Protein AF-A0A972PD49-F1 (afdb_monomer)

Mean predicted aligned error: 12.75 Å

Solvent-accessible surface area (backbone atoms only — not comparable to full-atom values): 15749 Å² total; per-residue (Å²): 138,82,71,62,49,85,94,53,59,76,80,72,90,46,67,83,80,83,31,77,84,82,68,71,67,82,77,53,66,59,68,65,51,60,76,44,40,70,59,52,52,52,50,51,51,49,50,53,52,50,51,54,49,47,54,53,52,53,52,50,51,48,54,55,49,51,55,54,46,56,66,48,60,80,70,57,56,64,66,61,50,49,51,53,50,50,52,51,48,57,65,74,64,69,68,76,54,49,79,44,82,48,66,47,37,41,76,38,60,90,38,72,45,69,41,58,69,71,76,43,61,80,34,65,30,34,39,33,37,34,55,62,90,88,57,47,64,34,59,53,39,53,51,53,46,52,55,37,44,80,71,57,36,40,35,41,38,22,26,26,52,89,46,71,91,40,49,34,30,29,34,30,69,95,71,22,34,34,41,33,51,25,32,86,90,46,63,56,78,82,82,51,95,42,47,41,82,43,64,38,58,80,75,46,62,66,64,62,51,58,76,39,42,70,58,50,55,52,51,50,54,51,48,56,51,55,53,50,50,53,34,50,50,46,30,50,50,50,52,54,48,54,61,52,45,51,59,52,58,75,70,51,61,61,68,62,50,50,53,50,49,51,55,48,50,53,48,51,53,49,52,54,52,59,72,68,53,132

Structure (mmCIF, N/CA/C/O backbone):
data_AF-A0A972PD49-F1
#
_entry.id   AF-A0A972PD49-F1
#
loop_
_atom_site.group_PDB
_atom_site.id
_atom_site.type_symbol
_atom_site.label_atom_id
_atom_site.label_alt_id
_atom_site.label_comp_id
_atom_site.label_asym_id
_atom_site.label_entity_id
_atom_site.label_seq_id
_atom_site.pdbx_PDB_ins_code
_atom_site.Cartn_x
_atom_site.Cartn_y
_atom_site.Cartn_z
_atom_site.occupancy
_atom_site.B_iso_or_equiv
_atom_site.auth_seq_id
_atom_site.auth_comp_id
_atom_site.auth_asym_id
_atom_site.auth_atom_id
_atom_site.pdbx_PDB_model_num
ATOM 1 N N . MET A 1 1 ? -28.596 -14.538 -2.121 1.00 39.53 1 MET A N 1
ATOM 2 C CA . MET A 1 1 ? -29.413 -15.767 -2.207 1.00 39.53 1 MET A CA 1
ATOM 3 C C . MET A 1 1 ? -30.191 -15.737 -3.512 1.00 39.53 1 MET A C 1
ATOM 5 O O . MET A 1 1 ? -31.044 -14.875 -3.662 1.00 39.53 1 MET A O 1
ATOM 9 N N . ARG A 1 2 ? -29.857 -16.599 -4.479 1.00 40.47 2 ARG A N 1
ATOM 10 C CA . ARG A 1 2 ? -30.737 -16.878 -5.624 1.00 40.47 2 ARG A CA 1
ATOM 11 C C . ARG A 1 2 ? -31.609 -18.063 -5.220 1.00 40.47 2 ARG A C 1
ATOM 13 O O . ARG A 1 2 ? -31.078 -19.082 -4.798 1.00 40.47 2 ARG A O 1
ATOM 20 N N . ASN A 1 3 ? -32.921 -17.889 -5.260 1.00 44.84 3 ASN A N 1
ATOM 21 C CA . ASN A 1 3 ? -33.896 -18.937 -4.990 1.00 44.84 3 ASN A CA 1
ATOM 22 C C . ASN A 1 3 ? -33.889 -19.905 -6.181 1.00 44.84 3 ASN A C 1
ATOM 24 O O . ASN A 1 3 ? -34.173 -19.487 -7.296 1.00 44.84 3 ASN A O 1
ATOM 28 N N . GLY A 1 4 ? -33.505 -21.166 -5.970 1.00 49.38 4 GLY A N 1
ATOM 29 C CA . GLY A 1 4 ? -33.341 -22.197 -7.008 1.00 49.38 4 GLY A CA 1
ATOM 30 C C . GLY A 1 4 ? -34.642 -22.655 -7.679 1.00 49.38 4 GLY A C 1
ATOM 31 O O . GLY A 1 4 ? -34.864 -23.847 -7.828 1.00 49.38 4 GLY A O 1
ATOM 32 N N . MET A 1 5 ? -35.517 -21.723 -8.047 1.00 52.94 5 MET A N 1
ATOM 33 C CA . MET A 1 5 ? -36.794 -21.947 -8.719 1.00 52.94 5 MET A CA 1
ATOM 34 C C . MET A 1 5 ? -36.613 -21.705 -10.220 1.00 52.94 5 MET A C 1
ATOM 36 O O . MET A 1 5 ? -35.928 -20.763 -10.623 1.00 52.94 5 MET A O 1
ATOM 40 N N . THR A 1 6 ? -37.225 -22.540 -11.059 1.00 45.72 6 THR A N 1
ATOM 41 C CA . THR A 1 6 ? -37.175 -22.440 -12.529 1.00 45.72 6 THR A CA 1
ATOM 42 C C . THR A 1 6 ? -37.519 -21.022 -13.012 1.00 45.72 6 THR A C 1
ATOM 44 O O . THR A 1 6 ? -38.503 -20.452 -12.542 1.00 45.72 6 THR A O 1
ATOM 47 N N . PRO A 1 7 ? -36.742 -20.429 -13.945 1.00 45.91 7 PRO A N 1
ATOM 48 C CA . PRO A 1 7 ? -35.662 -21.027 -14.743 1.00 45.91 7 PRO A CA 1
ATOM 49 C C . PRO A 1 7 ? -34.270 -21.008 -14.079 1.00 45.91 7 PRO A C 1
ATOM 51 O O . PRO A 1 7 ? -33.277 -21.294 -14.741 1.00 45.91 7 PRO A O 1
ATOM 54 N N . HIS A 1 8 ? -34.164 -20.667 -12.794 1.00 56.41 8 HIS A N 1
ATOM 55 C CA . HIS A 1 8 ? -32.899 -20.446 -12.081 1.00 56.41 8 HIS A CA 1
ATOM 56 C C . HIS A 1 8 ? -32.487 -21.599 -11.148 1.00 56.41 8 HIS A C 1
ATOM 58 O O . HIS A 1 8 ? -31.824 -21.361 -10.137 1.00 56.41 8 HIS A O 1
ATOM 64 N N . VAL A 1 9 ? -32.856 -22.842 -11.479 1.00 62.00 9 VAL A N 1
ATOM 65 C CA . VAL A 1 9 ? -32.447 -24.035 -10.715 1.00 62.00 9 VAL A CA 1
ATOM 66 C C . VAL A 1 9 ? -30.932 -24.235 -10.835 1.00 62.00 9 VAL A C 1
ATOM 68 O O . VAL A 1 9 ? -30.377 -24.177 -11.933 1.00 62.00 9 VAL A O 1
ATOM 71 N N . ILE A 1 10 ? -30.262 -24.456 -9.702 1.00 60.94 10 ILE A N 1
ATOM 72 C CA . ILE A 1 10 ? -28.849 -24.841 -9.632 1.00 60.94 10 ILE A CA 1
ATOM 73 C C . ILE A 1 10 ? -28.785 -26.151 -8.851 1.00 60.94 10 ILE A C 1
ATOM 75 O O . ILE A 1 10 ? -29.001 -26.144 -7.641 1.00 60.94 10 ILE A O 1
ATOM 79 N N . ASP A 1 11 ? -28.467 -27.243 -9.542 1.00 68.94 11 ASP A N 1
ATOM 80 C CA . ASP A 1 11 ? -28.297 -28.559 -8.925 1.00 68.94 11 ASP A CA 1
ATOM 81 C C . ASP A 1 11 ? -26.820 -28.814 -8.572 1.00 68.94 11 ASP A C 1
ATOM 83 O O . ASP A 1 11 ? -25.932 -28.477 -9.368 1.00 68.94 11 ASP A O 1
ATOM 87 N N . PRO A 1 12 ? -26.522 -29.404 -7.398 1.00 72.44 12 PRO A N 1
ATOM 88 C CA . PRO A 1 12 ? -25.154 -29.722 -7.016 1.00 72.44 12 PRO A CA 1
ATOM 89 C C . PRO A 1 12 ? -24.564 -30.813 -7.899 1.00 72.44 12 PRO A C 1
ATOM 91 O O . PRO A 1 12 ? -25.246 -31.748 -8.322 1.00 72.44 12 PRO A O 1
ATOM 94 N N . LYS A 1 13 ? -23.263 -30.703 -8.165 1.00 73.75 13 LYS A N 1
ATOM 95 C CA . LYS A 1 13 ? -22.575 -31.582 -9.110 1.00 73.75 13 LYS A CA 1
ATOM 96 C C . LYS A 1 13 ? -22.064 -32.858 -8.438 1.00 73.75 13 LYS A C 1
ATOM 98 O O . LYS A 1 13 ? -22.033 -33.897 -9.093 1.00 73.75 13 LYS A O 1
ATOM 103 N N . TYR A 1 14 ? -21.713 -32.802 -7.150 1.00 76.19 14 TYR A N 1
ATOM 104 C CA . TYR A 1 14 ? -21.263 -33.946 -6.342 1.00 76.19 14 TYR A CA 1
ATOM 105 C C . TYR A 1 14 ? -21.933 -33.977 -4.947 1.00 76.19 14 TYR A C 1
ATOM 107 O O . TYR A 1 14 ? -21.261 -33.759 -3.928 1.00 76.19 14 TYR A O 1
ATOM 115 N N . PRO A 1 15 ? -23.252 -34.250 -4.874 1.00 75.38 15 PRO A N 1
ATOM 116 C CA . PRO A 1 15 ? -24.019 -34.171 -3.630 1.00 75.38 15 PRO A CA 1
ATOM 117 C C . PRO A 1 15 ? -23.557 -35.204 -2.587 1.00 75.38 15 PRO A C 1
ATOM 119 O O . PRO A 1 15 ? -23.357 -36.374 -2.911 1.00 75.38 15 PRO A O 1
ATOM 122 N N . GLY A 1 16 ? -23.394 -34.782 -1.333 1.00 66.25 16 GLY A N 1
ATOM 123 C CA . GLY A 1 16 ? -23.010 -35.603 -0.177 1.00 66.25 16 GLY A CA 1
ATOM 124 C C . GLY A 1 16 ? -21.519 -35.944 -0.076 1.00 66.25 16 GLY A C 1
ATOM 125 O O . GLY A 1 16 ? -21.079 -36.410 0.971 1.00 66.25 16 GLY A O 1
ATOM 126 N N . ALA A 1 17 ? -20.738 -35.709 -1.135 1.00 72.44 17 ALA A N 1
ATOM 127 C CA . ALA A 1 17 ? -19.286 -35.884 -1.116 1.00 72.44 17 ALA A CA 1
ATOM 128 C C . ALA A 1 17 ? -18.562 -34.565 -0.822 1.00 72.44 17 ALA A C 1
ATOM 130 O O . ALA A 1 17 ? -17.679 -34.522 0.032 1.00 72.44 17 ALA A O 1
ATOM 131 N N . VAL A 1 18 ? -18.943 -33.499 -1.532 1.00 68.12 18 VAL A N 1
ATOM 132 C CA . VAL A 1 18 ? -18.416 -32.138 -1.316 1.00 68.12 18 VAL A CA 1
ATOM 133 C C . VAL A 1 18 ? -19.475 -31.049 -1.468 1.00 68.12 18 VAL A C 1
ATOM 135 O O . VAL A 1 18 ? -19.287 -29.962 -0.931 1.00 68.12 18 VAL A O 1
ATOM 138 N N . ASP A 1 19 ? -20.586 -31.335 -2.152 1.00 72.19 19 ASP A N 1
ATOM 139 C CA . ASP A 1 19 ? -21.720 -30.420 -2.241 1.00 72.19 19 ASP A CA 1
ATOM 140 C C . ASP A 1 19 ? -22.838 -30.883 -1.302 1.00 72.19 19 ASP A C 1
ATOM 142 O O . ASP A 1 19 ? -23.107 -32.077 -1.195 1.00 72.19 19 ASP A O 1
ATOM 146 N N . GLU A 1 20 ? -23.549 -29.959 -0.666 1.00 65.25 20 GLU A N 1
ATOM 147 C CA . GLU A 1 20 ? -24.685 -30.281 0.200 1.00 65.25 20 GLU A CA 1
ATOM 148 C C . GLU A 1 20 ? -25.907 -29.451 -0.201 1.00 65.25 20 GLU A C 1
ATOM 150 O O . GLU A 1 20 ? -25.818 -28.235 -0.390 1.00 65.25 20 GLU A O 1
ATOM 155 N N . ILE A 1 21 ? -27.057 -30.116 -0.362 1.00 74.44 21 ILE A N 1
ATOM 156 C CA . ILE A 1 21 ? -28.331 -29.439 -0.621 1.00 74.44 21 ILE A CA 1
ATOM 157 C C . ILE A 1 21 ? -28.897 -28.996 0.719 1.00 74.44 21 ILE A C 1
ATOM 159 O O . ILE A 1 21 ? -29.333 -29.820 1.519 1.00 74.44 21 ILE A O 1
ATOM 163 N N . ILE A 1 22 ? -28.952 -27.686 0.935 1.00 67.50 22 ILE A N 1
ATOM 164 C CA . ILE A 1 22 ? -29.671 -27.125 2.076 1.00 67.50 22 ILE A CA 1
ATOM 165 C C . ILE A 1 22 ? -31.156 -27.068 1.713 1.00 67.50 22 ILE A C 1
ATOM 167 O O . ILE A 1 22 ? -31.591 -26.210 0.940 1.00 67.50 22 ILE A O 1
ATOM 171 N N . ASN A 1 23 ? -31.933 -27.998 2.268 1.00 68.31 23 ASN A N 1
ATOM 172 C CA . ASN A 1 23 ? -33.364 -28.086 2.016 1.00 68.31 23 ASN A CA 1
ATOM 173 C C . ASN A 1 23 ? -34.147 -27.113 2.907 1.00 68.31 23 ASN A C 1
ATOM 175 O O . ASN A 1 23 ? -34.604 -27.445 3.995 1.00 68.31 23 ASN A O 1
ATOM 179 N N . LEU A 1 24 ? -34.340 -25.891 2.417 1.00 69.50 24 LEU A N 1
ATOM 180 C CA . LEU A 1 24 ? -35.151 -24.889 3.115 1.00 69.50 24 LEU A CA 1
ATOM 181 C C . LEU A 1 24 ? -36.660 -25.198 3.086 1.00 69.50 24 LEU A C 1
ATOM 183 O O . LEU A 1 24 ? -37.426 -24.521 3.774 1.00 69.50 24 LEU A O 1
ATOM 187 N N . GLY A 1 25 ? -37.089 -26.200 2.311 1.00 67.25 25 GLY A N 1
ATOM 188 C CA . GLY A 1 25 ? -38.478 -26.650 2.255 1.00 67.25 25 GLY A CA 1
ATOM 189 C C . GLY A 1 25 ? -38.970 -27.279 3.561 1.00 67.25 25 GLY A C 1
ATOM 190 O O . GLY A 1 25 ? -40.157 -27.176 3.858 1.00 67.25 25 GLY A O 1
ATOM 191 N N . ASP A 1 26 ? -38.070 -27.826 4.389 1.00 74.06 26 ASP A N 1
ATOM 192 C CA . ASP A 1 26 ? -38.408 -28.480 5.670 1.00 74.06 26 ASP A CA 1
ATOM 193 C C . ASP A 1 26 ? -39.004 -27.514 6.710 1.00 74.06 26 ASP A C 1
ATOM 195 O O . ASP A 1 26 ? -39.586 -27.926 7.714 1.00 74.06 26 ASP A O 1
ATOM 199 N N . HIS A 1 27 ? -38.871 -26.209 6.477 1.00 78.00 27 HIS A N 1
ATOM 200 C CA . HIS A 1 27 ? -39.417 -25.158 7.332 1.00 78.00 27 HIS A CA 1
ATOM 201 C C . HIS A 1 27 ? -40.697 -24.526 6.770 1.00 78.00 27 HIS A C 1
ATOM 203 O O . HIS A 1 27 ? -41.184 -23.530 7.311 1.00 78.00 27 HIS A O 1
ATOM 209 N N . TRP A 1 28 ? -41.259 -25.069 5.688 1.00 79.44 28 TRP A N 1
ATOM 210 C CA . TRP A 1 28 ? -42.552 -24.630 5.178 1.00 79.44 28 TRP A CA 1
ATOM 211 C C . TRP A 1 28 ? -43.704 -25.256 5.959 1.00 79.44 28 TRP A C 1
ATOM 213 O O . TRP A 1 28 ? -43.653 -26.400 6.402 1.00 79.44 28 TRP A O 1
ATOM 223 N N . ASN A 1 29 ? -44.804 -24.515 6.078 1.00 82.38 29 ASN A N 1
ATOM 224 C CA . ASN A 1 29 ? -46.059 -25.100 6.526 1.00 82.38 29 ASN A CA 1
ATOM 225 C C . ASN A 1 29 ? -46.702 -25.862 5.356 1.00 82.38 29 ASN A C 1
ATOM 227 O O . ASN A 1 29 ? -47.461 -25.297 4.567 1.00 82.38 29 ASN A O 1
ATOM 231 N N . GLU A 1 30 ? -46.371 -27.147 5.233 1.00 81.81 30 GLU A N 1
ATOM 232 C CA . GLU A 1 30 ? -46.840 -27.995 4.133 1.00 81.81 30 GLU A CA 1
ATOM 233 C C . GLU A 1 30 ? -48.362 -28.117 4.053 1.00 81.81 30 GLU A C 1
ATOM 235 O O . GLU A 1 30 ? -48.906 -28.188 2.952 1.00 81.81 30 GLU A O 1
ATOM 240 N N . GLN A 1 31 ? -49.059 -28.158 5.192 1.00 86.44 31 GLN A N 1
ATOM 241 C CA . GLN A 1 31 ? -50.512 -28.315 5.204 1.00 86.44 31 GLN A CA 1
ATOM 242 C C . GLN A 1 31 ? -51.188 -27.111 4.538 1.00 86.44 31 GLN A C 1
ATOM 244 O O . GLN A 1 31 ? -52.006 -27.296 3.638 1.00 86.44 31 GLN A O 1
ATOM 249 N N . LEU A 1 32 ? -50.757 -25.897 4.892 1.00 85.81 32 LEU A N 1
ATOM 250 C CA . LEU A 1 32 ? -51.241 -24.659 4.280 1.00 85.81 32 LEU A CA 1
ATOM 251 C C . LEU A 1 32 ? -50.940 -24.609 2.769 1.00 85.81 32 LEU A C 1
ATOM 253 O O . LEU A 1 32 ? -51.802 -24.252 1.972 1.00 85.81 32 LEU A O 1
ATOM 257 N N . LEU A 1 33 ? -49.739 -25.013 2.342 1.00 86.56 33 LEU A N 1
ATOM 258 C CA . LEU A 1 33 ? -49.387 -25.040 0.915 1.00 86.56 33 LEU A CA 1
ATOM 259 C C . LEU A 1 33 ? -50.193 -26.089 0.127 1.00 86.56 33 LEU A C 1
ATOM 261 O O . LEU A 1 33 ? -50.580 -25.837 -1.013 1.00 86.56 33 LEU A O 1
ATOM 265 N N . ARG A 1 34 ? -50.486 -27.257 0.719 1.00 87.88 34 ARG A N 1
ATOM 266 C CA . ARG A 1 34 ? -51.312 -28.306 0.090 1.00 87.88 34 ARG A CA 1
ATOM 267 C C . ARG A 1 34 ? -52.778 -27.896 -0.050 1.00 87.88 34 ARG A C 1
ATOM 269 O O . ARG A 1 34 ? -53.411 -28.292 -1.034 1.00 87.88 34 ARG A O 1
ATOM 276 N N . GLU A 1 35 ? -53.303 -27.116 0.895 1.00 92.06 35 GLU A N 1
ATOM 277 C CA . GLU A 1 35 ? -54.648 -26.525 0.832 1.00 92.06 35 GLU A CA 1
ATOM 278 C C . GLU A 1 35 ? -54.783 -25.559 -0.360 1.00 92.06 35 GLU A C 1
ATOM 280 O O . GLU A 1 35 ? -55.812 -25.566 -1.031 1.00 92.06 35 GLU A O 1
ATOM 285 N N . HIS A 1 36 ? -53.709 -24.841 -0.716 1.00 89.38 36 HIS A N 1
ATOM 286 C CA . HIS A 1 36 ? -53.647 -23.932 -1.871 1.00 89.38 36 HIS A CA 1
ATOM 287 C C . HIS A 1 36 ? -52.960 -24.526 -3.122 1.00 89.38 36 HIS A C 1
ATOM 289 O O . HIS A 1 36 ? -52.605 -23.792 -4.045 1.00 89.38 36 HIS A O 1
ATOM 295 N N . ARG A 1 37 ? -52.760 -25.853 -3.202 1.00 86.44 37 ARG A N 1
ATOM 296 C CA . ARG A 1 37 ? -51.909 -26.485 -4.241 1.00 86.44 37 ARG A CA 1
ATOM 297 C C . ARG A 1 37 ? -52.300 -26.132 -5.682 1.00 86.44 37 ARG A C 1
ATOM 299 O O . ARG A 1 37 ? -51.429 -25.911 -6.515 1.00 86.44 37 ARG A O 1
ATOM 306 N N . GLU A 1 38 ? -53.600 -26.114 -5.982 1.00 91.75 38 GLU A N 1
ATOM 307 C CA . GLU A 1 38 ? -54.104 -25.913 -7.347 1.00 91.75 38 GLU A CA 1
ATOM 308 C C . GLU A 1 38 ? -53.870 -24.469 -7.786 1.00 91.75 38 GLU A C 1
ATOM 310 O O . GLU A 1 38 ? -53.450 -24.226 -8.914 1.00 91.75 38 GLU A O 1
ATOM 315 N N . GLU A 1 39 ? -54.040 -23.526 -6.857 1.00 91.12 39 GLU A N 1
ATOM 316 C CA . GLU A 1 39 ? -53.741 -22.112 -7.050 1.00 91.12 39 GLU A CA 1
ATOM 317 C C . GLU A 1 39 ? -52.236 -21.881 -7.239 1.00 91.12 39 GLU A C 1
ATOM 319 O O . GLU A 1 39 ? -51.840 -21.191 -8.173 1.00 91.12 39 GLU A O 1
ATOM 324 N N . ILE A 1 40 ? -51.381 -22.513 -6.426 1.00 86.19 40 ILE A N 1
ATOM 325 C CA . ILE A 1 40 ? -49.919 -22.393 -6.546 1.00 86.19 40 ILE A CA 1
ATOM 326 C C . ILE A 1 40 ? -49.427 -22.906 -7.905 1.00 86.19 40 ILE A C 1
ATOM 328 O O . ILE A 1 40 ? -48.639 -22.223 -8.563 1.00 86.19 40 ILE A O 1
ATOM 332 N N . ILE A 1 41 ? -49.883 -24.084 -8.343 1.00 85.25 41 ILE A N 1
ATOM 333 C CA . ILE A 1 41 ? -49.503 -24.651 -9.648 1.00 85.25 41 ILE A CA 1
ATOM 334 C C . ILE A 1 41 ? -50.004 -23.747 -10.776 1.00 85.25 41 ILE A C 1
ATOM 336 O O . ILE A 1 41 ? -49.224 -23.364 -11.643 1.00 85.25 41 ILE A O 1
ATOM 340 N N . PHE A 1 42 ? -51.268 -23.324 -10.721 1.00 90.00 42 PHE A N 1
ATOM 341 C CA . PHE A 1 42 ? -51.852 -22.427 -11.715 1.00 90.00 42 PHE A CA 1
ATOM 342 C C . PHE A 1 42 ? -51.102 -21.092 -11.822 1.00 90.00 42 PHE A C 1
ATOM 344 O O . PHE A 1 42 ? -50.829 -20.619 -12.925 1.00 90.00 42 PHE A O 1
ATOM 351 N N . LEU A 1 43 ? -50.733 -20.485 -10.690 1.00 85.81 43 LEU A N 1
ATOM 352 C CA . LEU A 1 43 ? -49.920 -19.270 -10.661 1.00 85.81 43 LEU A CA 1
ATOM 353 C C . LEU A 1 43 ? -48.514 -19.530 -11.212 1.00 85.81 43 LEU A C 1
ATOM 355 O O . LEU A 1 43 ? -48.012 -18.713 -11.976 1.00 85.81 43 LEU A O 1
ATOM 359 N N . THR A 1 44 ? -47.896 -20.665 -10.883 1.00 81.75 44 THR A N 1
ATOM 360 C CA . THR A 1 44 ? -46.561 -21.042 -11.383 1.00 81.75 44 THR A CA 1
ATOM 361 C C . THR A 1 44 ? -46.556 -21.207 -12.903 1.00 81.75 44 THR A C 1
ATOM 363 O O . THR A 1 44 ? -45.677 -20.669 -13.580 1.00 81.75 44 THR A O 1
ATOM 366 N N . ASP A 1 45 ? -47.567 -21.871 -13.458 1.00 87.19 45 ASP A N 1
ATOM 367 C CA . ASP A 1 45 ? -47.704 -22.068 -14.901 1.00 87.19 45 ASP A CA 1
ATOM 368 C C . ASP A 1 45 ? -48.014 -20.754 -15.621 1.00 87.19 45 ASP A C 1
ATOM 370 O O . ASP A 1 45 ? -47.412 -20.458 -16.656 1.00 87.19 45 ASP A O 1
ATOM 374 N N . GLN A 1 46 ? -48.882 -19.911 -15.053 1.00 91.94 46 GLN A N 1
ATOM 375 C CA . GLN A 1 46 ? -49.111 -18.566 -15.583 1.00 91.94 46 GLN A CA 1
ATOM 376 C C . GLN A 1 46 ? -47.837 -17.724 -15.558 1.00 91.94 46 GLN A C 1
ATOM 378 O O . GLN A 1 46 ? -47.544 -17.042 -16.539 1.00 91.94 46 GLN A O 1
ATOM 383 N N . ILE A 1 47 ? -47.047 -17.790 -14.483 1.00 84.12 47 ILE A N 1
ATOM 384 C CA . ILE A 1 47 ? -45.747 -17.117 -14.396 1.00 84.12 47 ILE A CA 1
ATOM 385 C C . ILE A 1 47 ? -44.833 -17.602 -15.528 1.00 84.12 47 ILE A C 1
ATOM 387 O O . ILE A 1 47 ? -44.280 -16.778 -16.260 1.00 84.12 47 ILE A O 1
ATOM 391 N N . ALA A 1 48 ? -44.710 -18.916 -15.729 1.00 81.06 48 ALA A N 1
ATOM 392 C CA . ALA A 1 48 ? -43.894 -19.485 -16.800 1.00 81.06 48 ALA A CA 1
ATOM 393 C C . ALA A 1 48 ? -44.378 -19.042 -18.193 1.00 81.06 48 ALA A C 1
ATOM 395 O O . ALA A 1 48 ? -43.576 -18.618 -19.031 1.00 81.06 48 ALA A O 1
ATOM 396 N N . GLN A 1 49 ? -45.691 -19.060 -18.427 1.00 89.50 49 GLN A N 1
ATOM 397 C CA . GLN A 1 49 ? -46.302 -18.626 -19.681 1.00 89.50 49 GLN A CA 1
ATOM 398 C C . GLN A 1 49 ? -46.088 -17.125 -19.928 1.00 89.50 49 GLN A C 1
ATOM 400 O O . GLN A 1 49 ? -45.794 -16.720 -21.056 1.00 89.50 49 GLN A O 1
ATOM 405 N N . HIS A 1 50 ? -46.198 -16.292 -18.893 1.00 89.94 50 HIS A N 1
ATOM 406 C CA . HIS A 1 50 ? -45.919 -14.862 -18.978 1.00 89.94 50 HIS A CA 1
ATOM 407 C C . HIS A 1 50 ? -44.442 -14.588 -19.254 1.00 89.94 50 HIS A C 1
ATOM 409 O O . HIS A 1 50 ? -44.153 -13.732 -20.086 1.00 89.94 50 HIS A O 1
ATOM 415 N N . PHE A 1 51 ? -43.507 -15.334 -18.659 1.00 87.62 51 PHE A N 1
ATOM 416 C CA . PHE A 1 51 ? -42.087 -15.226 -19.005 1.00 87.62 51 PHE A CA 1
ATOM 417 C C . PHE A 1 51 ? -41.815 -15.639 -20.451 1.00 87.62 51 PHE A C 1
ATOM 419 O O . PHE A 1 51 ? -41.112 -14.927 -21.168 1.00 87.62 51 PHE A O 1
ATOM 426 N N . GLN A 1 52 ? -42.410 -16.737 -20.921 1.00 90.50 52 GLN A N 1
ATOM 427 C CA . GLN A 1 52 ? -42.277 -17.157 -22.315 1.00 90.50 52 GLN A CA 1
ATOM 428 C C . GLN A 1 52 ? -42.794 -16.077 -23.273 1.00 90.50 52 GLN A C 1
ATOM 430 O O . GLN A 1 52 ? -42.108 -15.718 -24.233 1.00 90.50 52 GLN A O 1
ATOM 435 N N . GLN A 1 53 ? -43.973 -15.517 -22.994 1.00 94.50 53 GLN A N 1
ATOM 436 C CA . GLN A 1 53 ? -44.521 -14.406 -23.768 1.00 94.50 53 GLN A CA 1
ATOM 437 C C . GLN A 1 53 ? -43.631 -13.167 -23.682 1.00 94.50 53 GLN A C 1
ATOM 439 O O . GLN A 1 53 ? -43.361 -12.555 -24.711 1.00 94.50 53 GLN A O 1
ATOM 444 N N . ALA A 1 54 ? -43.120 -12.822 -22.500 1.00 92.75 54 ALA A N 1
ATOM 445 C CA . ALA A 1 54 ? -42.210 -11.700 -22.317 1.00 92.75 54 ALA A CA 1
ATOM 446 C C . ALA A 1 54 ? -40.960 -11.862 -23.188 1.00 92.75 54 ALA A C 1
ATOM 448 O O . ALA A 1 54 ? -40.587 -10.925 -23.882 1.00 92.75 54 ALA A O 1
ATOM 449 N N . TYR A 1 55 ? -40.356 -13.050 -23.253 1.00 91.50 55 TYR A N 1
ATOM 450 C CA . TYR A 1 55 ? -39.205 -13.284 -24.128 1.00 91.50 55 TYR A CA 1
ATOM 451 C C . TYR A 1 55 ? -39.539 -13.149 -25.613 1.00 91.50 55 TYR A C 1
ATOM 453 O O . TYR A 1 55 ? -38.737 -12.594 -26.366 1.00 91.50 55 TYR A O 1
ATOM 461 N N . VAL A 1 56 ? -40.713 -13.622 -26.041 1.00 95.25 56 VAL A N 1
ATOM 462 C CA . VAL A 1 56 ? -41.186 -13.419 -27.418 1.00 95.25 56 VAL A CA 1
ATOM 463 C C . VAL A 1 56 ? -41.355 -11.925 -27.701 1.00 95.25 56 VAL A C 1
ATOM 465 O O . VAL A 1 56 ? -40.777 -11.423 -28.663 1.00 95.25 56 VAL A O 1
ATOM 468 N N . ARG A 1 57 ? -42.045 -11.188 -26.824 1.00 95.44 57 ARG A N 1
ATOM 469 C CA . ARG A 1 57 ? -42.269 -9.742 -26.977 1.00 95.44 57 ARG A CA 1
ATOM 470 C C . ARG A 1 57 ? -40.980 -8.929 -26.924 1.00 95.44 57 ARG A C 1
ATOM 472 O O . ARG A 1 57 ? -40.816 -8.006 -27.708 1.00 95.44 57 ARG A O 1
ATOM 479 N N . LEU A 1 58 ? -40.032 -9.281 -26.060 1.00 94.69 58 LEU A N 1
ATOM 480 C CA . LEU A 1 58 ? -38.728 -8.616 -25.989 1.00 94.69 58 LEU A CA 1
ATOM 481 C C . LEU A 1 58 ? -37.885 -8.881 -27.243 1.00 94.69 58 LEU A C 1
ATOM 483 O O . LEU A 1 58 ? -37.134 -8.008 -27.676 1.00 94.69 58 LEU A O 1
ATOM 487 N N . ARG A 1 59 ? -38.027 -10.055 -27.869 1.00 95.31 59 ARG A N 1
ATOM 488 C CA . ARG A 1 59 ? -37.392 -10.342 -29.162 1.00 95.31 59 ARG A CA 1
ATOM 489 C C . ARG A 1 59 ? -38.010 -9.517 -30.289 1.00 95.31 59 ARG A C 1
ATOM 491 O O . ARG A 1 59 ? -37.271 -8.986 -31.109 1.00 95.31 59 ARG A O 1
ATOM 498 N N . GLU A 1 60 ? -39.333 -9.389 -30.312 1.00 96.69 60 GLU A N 1
ATOM 499 C CA . GLU A 1 60 ? -40.028 -8.498 -31.251 1.00 96.69 60 GLU A CA 1
ATOM 500 C C . GLU A 1 60 ? -39.580 -7.044 -31.055 1.00 96.69 60 GLU A C 1
ATOM 502 O O . GLU A 1 60 ? -39.196 -6.381 -32.016 1.00 96.69 60 GLU A O 1
ATOM 507 N N . ALA A 1 61 ? -39.529 -6.576 -29.804 1.00 96.25 61 ALA A N 1
ATOM 508 C CA . ALA A 1 61 ? -39.060 -5.236 -29.464 1.00 96.25 61 ALA A CA 1
ATOM 509 C C . ALA A 1 61 ? -37.619 -4.987 -29.935 1.00 96.25 61 ALA A C 1
ATOM 511 O O . ALA A 1 61 ? -37.309 -3.896 -30.413 1.00 96.25 61 ALA A O 1
ATOM 512 N N . ARG A 1 62 ? -36.742 -5.998 -29.868 1.00 94.25 62 ARG A N 1
ATOM 513 C CA . ARG A 1 62 ? -35.390 -5.914 -30.437 1.00 94.25 62 ARG A CA 1
ATOM 514 C C . ARG A 1 62 ? -35.418 -5.695 -31.950 1.00 94.25 62 ARG A C 1
ATOM 516 O O . ARG A 1 62 ? -34.718 -4.808 -32.416 1.00 94.25 62 ARG A O 1
ATOM 523 N N . GLY A 1 63 ? -36.240 -6.439 -32.692 1.00 94.12 63 GLY A N 1
ATOM 524 C CA . GLY A 1 63 ? -36.384 -6.242 -34.140 1.00 94.12 63 GLY A CA 1
ATOM 525 C C . GLY A 1 63 ? -36.844 -4.823 -34.493 1.00 94.12 63 GLY A C 1
ATOM 526 O O . GLY A 1 63 ? -36.247 -4.175 -35.346 1.00 94.12 63 GLY A O 1
ATOM 527 N N . ILE A 1 64 ? -37.823 -4.294 -33.751 1.00 95.75 64 ILE A N 1
ATOM 528 C CA . ILE A 1 64 ? -38.274 -2.896 -33.890 1.00 95.75 64 ILE A CA 1
ATOM 529 C C . ILE A 1 64 ? -37.131 -1.916 -33.576 1.00 95.75 64 ILE A C 1
ATOM 531 O O . ILE A 1 64 ? -36.963 -0.900 -34.249 1.00 95.75 64 ILE A O 1
ATOM 535 N N . THR A 1 65 ? -36.319 -2.221 -32.563 1.00 94.25 65 THR A N 1
ATOM 536 C CA . THR A 1 65 ? -35.171 -1.389 -32.178 1.00 94.25 65 THR A CA 1
ATOM 537 C C . THR A 1 65 ? -34.087 -1.398 -33.256 1.00 94.25 65 THR A C 1
ATOM 539 O O . THR A 1 65 ? -33.484 -0.359 -33.504 1.00 94.25 65 THR A O 1
ATOM 542 N N . ASP A 1 66 ? -33.866 -2.525 -33.933 1.00 93.06 66 ASP A N 1
ATOM 543 C CA . ASP A 1 66 ? -32.913 -2.632 -35.042 1.00 93.06 66 ASP A CA 1
ATOM 544 C C . ASP A 1 66 ? -33.360 -1.778 -36.241 1.00 93.06 66 ASP A C 1
ATOM 546 O O . ASP A 1 66 ? -32.556 -1.051 -36.830 1.00 93.06 66 ASP A O 1
ATOM 550 N N . GLU A 1 67 ? -34.653 -1.798 -36.573 1.00 93.19 67 GLU A N 1
ATOM 551 C CA . GLU A 1 67 ? -35.225 -0.924 -37.605 1.00 93.19 67 GLU A CA 1
ATOM 552 C C . GLU A 1 67 ? -35.079 0.554 -37.235 1.00 93.19 67 GLU A C 1
ATOM 554 O O . GLU A 1 67 ? -34.604 1.358 -38.042 1.00 93.19 67 GLU A O 1
ATOM 559 N N . TRP A 1 68 ? -35.410 0.909 -35.991 1.00 93.38 68 TRP A N 1
ATOM 560 C CA . TRP A 1 68 ? -35.226 2.267 -35.488 1.00 93.38 68 TRP A CA 1
ATOM 561 C C . TRP A 1 68 ? -33.752 2.702 -35.535 1.00 93.38 68 TRP A C 1
ATOM 563 O O . TRP A 1 68 ? -33.442 3.807 -35.990 1.00 93.38 68 TRP A O 1
ATOM 573 N N . ALA A 1 69 ? -32.826 1.826 -35.141 1.00 92.12 69 ALA A N 1
ATOM 574 C CA . ALA A 1 69 ? -31.393 2.089 -35.178 1.00 92.12 69 ALA A CA 1
ATOM 575 C C . ALA A 1 69 ? -30.884 2.316 -36.608 1.00 92.12 69 ALA A C 1
ATOM 577 O O . ALA A 1 69 ? -30.064 3.209 -36.819 1.00 92.12 69 ALA A O 1
ATOM 578 N N . ASN A 1 70 ? -31.388 1.575 -37.600 1.00 91.06 70 ASN A N 1
ATOM 579 C CA . ASN A 1 70 ? -31.007 1.760 -39.003 1.00 91.06 70 ASN A CA 1
ATOM 580 C C . ASN A 1 70 ? -31.347 3.166 -39.518 1.00 91.06 70 ASN A C 1
ATOM 582 O O . ASN A 1 70 ? -30.529 3.759 -40.222 1.00 91.06 70 ASN A O 1
ATOM 586 N N . CYS A 1 71 ? -32.491 3.726 -39.112 1.00 88.81 71 CYS A N 1
ATOM 587 C CA . CYS A 1 71 ? -32.878 5.097 -39.459 1.00 88.81 71 CYS A CA 1
ATOM 588 C C . CYS A 1 71 ? -31.914 6.144 -38.883 1.00 88.81 71 CYS A C 1
ATOM 590 O O . CYS A 1 71 ? -31.584 7.125 -39.546 1.00 88.81 71 CYS A O 1
ATOM 592 N N . LEU A 1 72 ? -31.457 5.952 -37.643 1.00 90.88 72 LEU A N 1
ATOM 593 C CA . LEU A 1 72 ? -30.553 6.894 -36.979 1.00 90.88 72 LEU A CA 1
ATOM 594 C C . LEU A 1 72 ? -29.108 6.744 -37.458 1.00 90.88 72 LEU A C 1
ATOM 596 O O . LEU A 1 72 ? -28.397 7.737 -37.604 1.00 90.88 72 LEU A O 1
ATOM 600 N N . LYS A 1 73 ? -28.675 5.512 -37.739 1.00 89.94 73 LYS A N 1
ATOM 601 C CA . LYS A 1 73 ? -27.295 5.188 -38.118 1.00 89.94 73 LYS A CA 1
ATOM 602 C C . LYS A 1 73 ? -26.830 5.952 -39.355 1.00 89.94 73 LYS A C 1
ATOM 604 O O . LYS A 1 73 ? -25.671 6.342 -39.415 1.00 89.94 73 LYS A O 1
ATOM 609 N N . THR A 1 74 ? -27.716 6.205 -40.317 1.00 84.50 74 THR A N 1
ATOM 610 C CA . THR A 1 74 ? -27.391 6.993 -41.517 1.00 84.50 74 THR A CA 1
ATOM 611 C C . THR A 1 74 ? -27.168 8.478 -41.231 1.00 84.50 74 THR A C 1
ATOM 613 O O . THR A 1 74 ? -26.487 9.142 -42.002 1.00 84.50 74 THR A O 1
ATOM 616 N N . GLY A 1 75 ? -27.742 9.004 -40.145 1.00 88.31 75 GLY A N 1
ATOM 617 C CA . GLY A 1 75 ? -27.586 10.397 -39.716 1.00 88.31 75 GLY A CA 1
ATOM 618 C C . GLY A 1 75 ? -26.505 10.608 -38.654 1.00 88.31 75 GLY A C 1
ATOM 619 O O . GLY A 1 75 ? -26.310 11.738 -38.210 1.00 88.31 75 GLY A O 1
ATOM 620 N N . LEU A 1 76 ? -25.822 9.546 -38.217 1.00 94.38 76 LEU A N 1
ATOM 621 C CA . LEU A 1 76 ? -24.786 9.631 -37.196 1.00 94.38 76 LEU A CA 1
ATOM 622 C C . LEU A 1 76 ? -23.518 10.272 -37.771 1.00 94.38 76 LEU A C 1
ATOM 624 O O . LEU A 1 76 ? -22.865 9.716 -38.653 1.00 94.38 76 LEU A O 1
ATOM 628 N N . ASP A 1 77 ? -23.138 11.423 -37.222 1.00 96.06 77 ASP A N 1
ATOM 629 C CA . ASP A 1 77 ? -21.855 12.053 -37.518 1.00 96.06 77 ASP A CA 1
ATOM 630 C C . ASP A 1 77 ? -20.731 11.320 -36.772 1.00 96.06 77 ASP A C 1
ATOM 632 O O . ASP A 1 77 ? -20.433 11.591 -35.604 1.00 96.06 77 ASP A O 1
ATOM 636 N N . SER A 1 78 ? -20.106 10.366 -37.461 1.00 94.06 78 SER A N 1
ATOM 637 C CA . SER A 1 78 ? -19.007 9.565 -36.918 1.00 94.06 78 SER A CA 1
ATOM 638 C C . SER A 1 78 ? -17.803 10.406 -36.485 1.00 94.06 78 SER A C 1
ATOM 640 O O . SER A 1 78 ? -17.091 10.005 -35.565 1.00 94.06 78 SER A O 1
ATOM 642 N N . ALA A 1 79 ? -17.564 11.563 -37.112 1.00 94.19 79 ALA A N 1
ATOM 643 C CA . ALA A 1 79 ? -16.444 12.427 -36.753 1.00 94.19 79 ALA A CA 1
ATOM 644 C C . ALA A 1 79 ? -16.713 13.134 -35.419 1.00 94.19 79 ALA A C 1
ATOM 646 O O . ALA A 1 79 ? -15.859 13.116 -34.533 1.00 94.19 79 ALA A O 1
ATOM 647 N N . ARG A 1 80 ? -17.920 13.684 -35.231 1.00 96.69 80 ARG A N 1
ATOM 648 C CA . ARG A 1 80 ? -18.325 14.287 -33.947 1.00 96.69 80 ARG A CA 1
ATOM 649 C C . ARG A 1 80 ? -18.429 13.255 -32.831 1.00 96.69 80 ARG A C 1
ATOM 651 O O . ARG A 1 80 ? -18.014 13.551 -31.716 1.00 96.69 80 ARG A O 1
ATOM 658 N N . LEU A 1 81 ? -18.911 12.044 -33.124 1.00 96.44 81 LEU A N 1
ATOM 659 C CA . LEU A 1 81 ? -18.898 10.942 -32.159 1.00 96.44 81 LEU A CA 1
ATOM 660 C C . LEU A 1 81 ? -17.467 10.585 -31.736 1.00 96.44 81 LEU A C 1
ATOM 662 O O . LEU A 1 81 ? -17.214 10.392 -30.550 1.00 96.44 81 LEU A O 1
ATOM 666 N N . GLY A 1 82 ? -16.531 10.527 -32.688 1.00 95.38 82 GLY A N 1
ATOM 667 C CA . GLY A 1 82 ? -15.114 10.302 -32.407 1.00 95.38 82 GLY A CA 1
ATOM 668 C C . GLY A 1 82 ? -14.504 11.395 -31.528 1.00 95.38 82 GLY A C 1
ATOM 669 O O . GLY A 1 82 ? -13.812 11.076 -30.567 1.00 95.38 82 GLY A O 1
ATOM 670 N N . ALA A 1 83 ? -14.817 12.664 -31.804 1.00 96.75 83 ALA A N 1
ATOM 671 C CA . ALA A 1 83 ? -14.376 13.794 -30.983 1.00 96.75 83 ALA A CA 1
ATOM 672 C C . ALA A 1 83 ? -14.932 13.720 -29.550 1.00 96.75 83 ALA A C 1
ATOM 674 O O . ALA A 1 83 ? -14.156 13.786 -28.604 1.00 96.75 83 ALA A O 1
ATOM 675 N N . LEU A 1 84 ? -16.241 13.491 -29.391 1.00 96.75 84 LEU A N 1
ATOM 676 C CA . LEU A 1 84 ? -16.869 13.294 -28.078 1.00 96.75 84 LEU A CA 1
ATOM 677 C C . LEU A 1 84 ? -16.256 12.101 -27.331 1.00 96.75 84 LEU A C 1
ATOM 679 O O . LEU A 1 84 ? -16.029 12.159 -26.130 1.00 96.75 84 LEU A O 1
ATOM 683 N N . THR A 1 85 ? -15.977 11.009 -28.043 1.00 94.94 85 THR A N 1
ATOM 684 C CA . THR A 1 85 ? -15.346 9.822 -27.452 1.00 94.94 85 THR A CA 1
ATOM 685 C C . THR A 1 85 ? -13.935 10.142 -26.964 1.00 94.94 85 THR A C 1
ATOM 687 O O . THR A 1 85 ? -13.562 9.708 -25.880 1.00 94.94 85 THR A O 1
ATOM 690 N N . ALA A 1 86 ? -13.156 10.905 -27.734 1.00 90.88 86 ALA A N 1
ATOM 691 C CA . ALA A 1 86 ? -11.821 11.333 -27.331 1.00 90.88 86 ALA A CA 1
ATOM 692 C C . ALA A 1 86 ? -11.863 12.255 -26.103 1.00 90.88 86 ALA A C 1
ATOM 694 O O . ALA A 1 86 ? -11.100 12.037 -25.170 1.00 90.88 86 ALA A O 1
ATOM 695 N N . GLU A 1 87 ? -12.796 13.209 -26.066 1.00 94.44 87 GLU A N 1
ATOM 696 C CA . GLU A 1 87 ? -13.027 14.085 -24.909 1.00 94.44 87 GLU A CA 1
ATOM 697 C C . GLU A 1 87 ? -13.373 13.273 -23.653 1.00 94.44 87 GLU A C 1
ATOM 699 O O . GLU A 1 87 ? -12.743 13.442 -22.612 1.00 94.44 87 GLU A O 1
ATOM 704 N N . LEU A 1 88 ? -14.289 12.306 -23.772 1.00 92.56 88 LEU A N 1
ATOM 705 C CA . LEU A 1 88 ? -14.640 11.402 -22.674 1.00 92.56 88 LEU A CA 1
ATOM 706 C C . LEU A 1 88 ? -13.452 10.551 -22.213 1.00 92.56 88 LEU A C 1
ATOM 708 O O . LEU A 1 88 ? -13.283 10.325 -21.019 1.00 92.56 88 LEU A O 1
ATOM 712 N N . ILE A 1 89 ? -12.624 10.056 -23.137 1.00 85.50 89 ILE A N 1
ATOM 713 C CA . ILE A 1 89 ? -11.409 9.300 -22.801 1.00 85.50 89 ILE A CA 1
ATOM 714 C C . ILE A 1 89 ? -10.444 10.191 -22.019 1.00 85.50 89 ILE A C 1
ATOM 716 O O . ILE A 1 89 ? -9.939 9.774 -20.977 1.00 85.50 89 ILE A O 1
ATOM 720 N N . GLU A 1 90 ? -10.196 11.410 -22.492 1.00 84.75 90 GLU A N 1
ATOM 721 C CA . GLU A 1 90 ? -9.331 12.349 -21.784 1.00 84.75 90 GLU A CA 1
ATOM 722 C C . GLU A 1 90 ? -9.869 12.673 -20.393 1.00 84.75 90 GLU A C 1
ATOM 724 O O . GLU A 1 90 ? -9.086 12.691 -19.451 1.00 84.75 90 GLU A O 1
ATOM 729 N N . GLU A 1 91 ? -11.179 12.864 -20.236 1.00 83.31 91 GLU A N 1
ATOM 730 C CA . GLU A 1 91 ? -11.823 13.117 -18.945 1.00 83.31 91 GLU A CA 1
ATOM 731 C C . GLU A 1 91 ? -11.705 11.918 -17.988 1.00 83.31 91 GLU A C 1
ATOM 733 O O . GLU A 1 91 ? -11.316 12.073 -16.829 1.00 83.31 91 GLU A O 1
ATOM 738 N N . ILE A 1 92 ? -11.989 10.705 -18.469 1.00 80.62 92 ILE A N 1
ATOM 739 C CA . ILE A 1 92 ? -12.005 9.485 -17.647 1.00 80.62 92 ILE A CA 1
ATOM 740 C C . ILE A 1 92 ? -10.597 9.102 -17.176 1.00 80.62 92 ILE A C 1
ATOM 742 O O . ILE A 1 92 ? -10.429 8.606 -16.060 1.00 80.62 92 ILE A O 1
ATOM 746 N N . PHE A 1 93 ? -9.578 9.309 -18.012 1.00 73.75 93 PHE A N 1
ATOM 747 C CA . PHE A 1 93 ? -8.225 8.800 -17.772 1.00 73.75 93 PHE A CA 1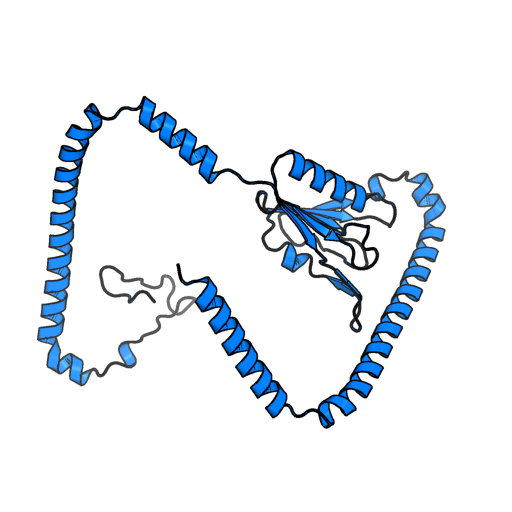
ATOM 748 C C . PHE A 1 93 ? -7.226 9.856 -17.274 1.00 73.75 93 PHE A C 1
ATOM 750 O O . PHE A 1 93 ? -6.015 9.658 -17.396 1.00 73.75 93 PHE A O 1
ATOM 757 N N . GLN A 1 94 ? -7.688 10.930 -16.623 1.00 68.50 94 GLN A N 1
ATOM 758 C CA . GLN A 1 94 ? -6.818 11.886 -15.915 1.00 68.50 94 GLN A CA 1
ATOM 759 C C . GLN A 1 94 ? -6.269 11.316 -14.596 1.00 68.50 94 GLN A C 1
ATOM 761 O O . GLN A 1 94 ? -6.538 11.820 -13.503 1.00 68.50 94 GLN A O 1
ATOM 766 N N . VAL A 1 95 ? -5.492 10.236 -14.660 1.00 70.38 95 VAL A N 1
ATOM 767 C CA . VAL A 1 95 ? -4.897 9.650 -13.456 1.00 70.38 95 VAL A CA 1
ATOM 768 C C . VAL A 1 95 ? -3.554 10.312 -13.185 1.00 70.38 95 VAL A C 1
ATOM 770 O O . VAL A 1 95 ? -2.538 9.976 -13.789 1.00 70.38 95 VAL A O 1
ATOM 773 N N . VAL A 1 96 ? -3.540 11.241 -12.231 1.00 79.69 96 VAL A N 1
ATOM 774 C CA . VAL A 1 96 ? -2.291 11.707 -11.624 1.00 79.69 96 VAL A CA 1
ATOM 775 C C . VAL A 1 96 ? -1.758 10.583 -10.728 1.00 79.69 96 VAL A C 1
ATOM 777 O O . VAL A 1 96 ? -2.475 10.155 -9.815 1.00 79.69 96 VAL A O 1
ATOM 780 N N . PRO A 1 97 ? -0.526 10.091 -10.955 1.00 86.56 97 PRO A N 1
ATOM 781 C CA . PRO A 1 97 ? 0.067 9.064 -10.114 1.00 86.56 97 PRO A CA 1
ATOM 782 C C . PRO A 1 97 ? 0.105 9.515 -8.657 1.00 86.56 97 PRO A C 1
ATOM 784 O O . PRO A 1 97 ? 0.604 10.597 -8.345 1.00 86.56 97 PRO A O 1
ATOM 787 N N . ARG A 1 98 ? -0.422 8.687 -7.756 1.00 91.75 98 ARG A N 1
ATOM 788 C CA . ARG A 1 98 ? -0.352 8.939 -6.318 1.00 91.75 98 ARG A CA 1
ATOM 789 C C . ARG A 1 98 ? 0.863 8.238 -5.734 1.00 91.75 98 ARG A C 1
ATOM 791 O O . ARG A 1 98 ? 1.157 7.100 -6.092 1.00 91.75 98 ARG A O 1
ATOM 798 N N . VAL A 1 99 ? 1.532 8.927 -4.818 1.00 96.69 99 VAL A N 1
ATOM 799 C CA . VAL A 1 99 ? 2.586 8.363 -3.975 1.00 96.69 99 VAL A CA 1
ATOM 800 C C . VAL A 1 99 ? 2.033 8.277 -2.565 1.00 96.69 99 VAL A C 1
ATOM 802 O O . VAL A 1 99 ? 1.590 9.289 -2.019 1.00 96.69 99 VAL A O 1
ATOM 805 N N . ARG A 1 100 ? 2.036 7.085 -1.976 1.00 97.06 100 ARG A N 1
ATOM 806 C CA . ARG A 1 100 ? 1.734 6.901 -0.553 1.00 97.06 100 ARG A CA 1
ATOM 807 C C . ARG A 1 100 ? 2.996 6.477 0.172 1.00 97.06 100 ARG A C 1
ATOM 809 O O . ARG A 1 100 ? 3.758 5.672 -0.345 1.00 97.06 100 ARG A O 1
ATOM 816 N N . HIS A 1 101 ? 3.179 7.013 1.369 1.00 97.31 101 HIS A N 1
ATOM 817 C CA . HIS A 1 101 ? 4.252 6.634 2.278 1.00 97.31 101 HIS A CA 1
ATOM 818 C C . HIS A 1 101 ? 3.631 5.923 3.475 1.00 97.31 101 HIS A C 1
ATOM 820 O O . HIS A 1 101 ? 2.696 6.444 4.086 1.00 97.31 101 HIS A O 1
ATOM 826 N N . LEU A 1 102 ? 4.089 4.708 3.746 1.00 97.06 102 LEU A N 1
ATOM 827 C CA . LEU A 1 102 ? 3.484 3.772 4.689 1.00 97.06 102 LEU A CA 1
ATOM 828 C C . LEU A 1 102 ? 4.583 3.032 5.458 1.00 97.06 102 LEU A C 1
ATOM 830 O O . LEU A 1 102 ? 5.755 3.143 5.124 1.00 97.06 102 LEU A O 1
ATOM 834 N N . PHE A 1 103 ? 4.194 2.248 6.459 1.00 95.25 103 PHE A N 1
ATOM 835 C CA . PHE A 1 103 ? 5.067 1.293 7.140 1.00 95.25 103 PHE A CA 1
ATOM 836 C C . PHE A 1 103 ? 4.419 -0.088 7.071 1.00 95.25 103 PHE A C 1
ATOM 838 O O . PHE A 1 103 ? 3.202 -0.215 7.222 1.00 95.25 103 PHE A O 1
ATOM 845 N N . ALA A 1 104 ? 5.222 -1.112 6.801 1.00 92.44 104 ALA A N 1
ATOM 846 C CA . ALA A 1 104 ? 4.795 -2.516 6.801 1.00 92.44 104 ALA A CA 1
ATOM 847 C C . ALA A 1 104 ? 5.400 -3.295 7.974 1.00 92.44 104 ALA A C 1
ATOM 849 O O . ALA A 1 104 ? 4.975 -4.412 8.278 1.00 92.44 104 ALA A O 1
ATOM 850 N N . THR A 1 105 ? 6.395 -2.696 8.615 1.00 92.00 105 THR A N 1
ATOM 851 C CA . THR A 1 105 ? 7.216 -3.276 9.661 1.00 92.00 105 THR A CA 1
ATOM 852 C C . THR A 1 105 ? 7.240 -2.324 10.851 1.00 92.00 105 THR A C 1
ATOM 854 O O . THR A 1 105 ? 7.087 -1.109 10.703 1.00 92.00 105 THR A O 1
ATOM 857 N N . ALA A 1 106 ? 7.349 -2.876 12.056 1.00 92.31 106 ALA A N 1
ATOM 858 C CA . ALA A 1 106 ? 7.397 -2.090 13.284 1.00 92.31 106 ALA A CA 1
ATOM 859 C C . ALA A 1 106 ? 8.139 -2.845 14.386 1.00 92.31 106 ALA A C 1
ATOM 861 O O . ALA A 1 106 ? 8.118 -4.076 14.429 1.00 92.31 106 ALA A O 1
ATOM 862 N N . ILE A 1 107 ? 8.735 -2.103 15.316 1.00 93.38 107 ILE A N 1
ATOM 863 C CA . ILE A 1 107 ? 9.347 -2.648 16.529 1.00 93.38 107 ILE A CA 1
ATOM 864 C C . ILE A 1 107 ? 8.361 -2.441 17.674 1.00 93.38 107 ILE A C 1
ATOM 866 O O . ILE A 1 107 ? 7.998 -1.312 17.998 1.00 93.38 107 ILE A O 1
ATOM 870 N N . THR A 1 108 ? 7.880 -3.536 18.262 1.00 93.56 108 THR A N 1
ATOM 871 C CA . THR A 1 108 ? 6.818 -3.507 19.275 1.00 93.56 108 THR A CA 1
ATOM 872 C C . THR A 1 108 ? 7.278 -4.158 20.584 1.00 93.56 108 THR A C 1
ATOM 874 O O . THR A 1 108 ? 8.262 -4.896 20.585 1.00 93.56 108 THR A O 1
ATOM 877 N N . PRO A 1 109 ? 6.537 -3.981 21.695 1.00 93.50 109 PRO A N 1
ATOM 878 C CA . PRO A 1 109 ? 6.750 -4.739 22.934 1.00 93.50 109 PRO A CA 1
ATOM 879 C C . PRO A 1 109 ? 6.699 -6.268 22.777 1.00 93.50 109 PRO A C 1
ATOM 881 O O . PRO A 1 109 ? 7.150 -6.989 23.653 1.00 93.50 109 PRO A O 1
ATOM 884 N N . ALA A 1 110 ? 6.098 -6.783 21.701 1.00 93.19 110 ALA A N 1
ATOM 885 C CA . ALA A 1 110 ? 6.080 -8.216 21.405 1.00 93.19 110 ALA A CA 1
ATOM 886 C C . ALA A 1 110 ? 7.252 -8.650 20.501 1.00 93.19 110 ALA A C 1
ATOM 888 O O . ALA A 1 110 ? 7.323 -9.813 20.113 1.00 93.19 110 ALA A O 1
ATOM 889 N N . GLY A 1 111 ? 8.150 -7.724 20.152 1.00 91.75 111 GLY A N 1
ATOM 890 C CA . GLY A 1 111 ? 9.209 -7.912 19.167 1.00 91.75 111 GLY A CA 1
ATOM 891 C C . GLY A 1 111 ? 8.923 -7.230 17.823 1.00 91.75 111 GLY A C 1
ATOM 892 O O . GLY A 1 111 ? 7.943 -6.481 17.688 1.00 91.75 111 GLY A O 1
ATOM 893 N N . PRO A 1 112 ? 9.798 -7.449 16.826 1.00 91.69 112 PRO A N 1
ATOM 894 C CA . PRO A 1 112 ? 9.593 -6.957 15.472 1.00 91.69 112 PRO A CA 1
ATOM 895 C C . PRO A 1 112 ? 8.372 -7.631 14.836 1.00 91.69 112 PRO A C 1
ATOM 897 O O . PRO A 1 112 ? 8.192 -8.845 14.915 1.00 91.69 112 PRO A O 1
ATOM 900 N N . VAL A 1 113 ? 7.535 -6.832 14.182 1.00 92.12 113 VAL A N 1
ATOM 901 C CA . VAL A 1 113 ? 6.338 -7.280 13.464 1.00 92.12 113 VAL A CA 1
ATOM 902 C C . VAL A 1 113 ? 6.510 -6.970 11.983 1.00 92.12 113 VAL A C 1
ATOM 904 O O . VAL A 1 113 ? 7.043 -5.922 11.622 1.00 92.12 113 VAL A O 1
ATOM 907 N N . ASN A 1 114 ? 6.053 -7.887 11.130 1.00 91.81 114 ASN A N 1
ATOM 908 C CA . ASN A 1 114 ? 6.140 -7.783 9.679 1.00 91.81 114 ASN A CA 1
ATOM 909 C C . ASN A 1 114 ? 4.790 -8.135 9.035 1.00 91.81 114 ASN A C 1
ATOM 911 O O . ASN A 1 114 ? 4.306 -9.256 9.185 1.00 91.81 114 ASN A O 1
ATOM 915 N N . PHE A 1 115 ? 4.204 -7.193 8.295 1.00 94.50 115 PHE A N 1
ATOM 916 C CA . PHE A 1 115 ? 2.954 -7.372 7.550 1.00 94.50 115 PHE A CA 1
ATOM 917 C C . PHE A 1 115 ? 3.151 -7.457 6.030 1.00 94.50 115 PHE A C 1
ATOM 919 O O . PHE A 1 115 ? 2.167 -7.424 5.290 1.00 94.50 115 PHE A O 1
ATOM 926 N N . MET A 1 116 ? 4.388 -7.593 5.539 1.00 93.44 116 MET A N 1
ATOM 927 C CA . MET A 1 116 ? 4.688 -7.626 4.102 1.00 93.44 116 MET A CA 1
ATOM 928 C C . MET A 1 116 ? 3.900 -8.697 3.354 1.00 93.44 116 MET A C 1
ATOM 930 O O . MET A 1 116 ? 3.447 -8.453 2.236 1.00 93.44 116 MET A O 1
ATOM 934 N N . ASP A 1 117 ? 3.685 -9.869 3.952 1.00 93.06 117 ASP A N 1
ATOM 935 C CA . ASP A 1 117 ? 2.895 -10.918 3.313 1.00 93.06 117 ASP A CA 1
ATOM 936 C C . ASP A 1 117 ? 1.443 -10.484 3.076 1.00 93.06 117 ASP A C 1
ATOM 938 O O . ASP A 1 117 ? 0.964 -10.604 1.946 1.00 93.06 117 ASP A O 1
ATOM 942 N N . SER A 1 118 ? 0.767 -9.939 4.087 1.00 94.19 118 SER A N 1
ATOM 943 C CA . SER A 1 118 ? -0.611 -9.453 3.952 1.00 94.19 118 SER A CA 1
ATOM 944 C C . SER A 1 118 ? -0.689 -8.263 2.999 1.00 94.19 118 SER A C 1
ATOM 946 O O . SER A 1 118 ? -1.512 -8.227 2.097 1.00 94.19 118 SER A O 1
ATOM 948 N N . ILE A 1 119 ? 0.228 -7.306 3.135 1.00 95.00 119 ILE A N 1
ATOM 949 C CA . ILE A 1 119 ? 0.253 -6.087 2.320 1.00 95.00 119 ILE A CA 1
ATOM 950 C C . ILE A 1 119 ? 0.509 -6.393 0.834 1.00 95.00 119 ILE A C 1
ATOM 952 O O . ILE A 1 119 ? 0.040 -5.674 -0.046 1.00 95.00 119 ILE A O 1
ATOM 956 N N . THR A 1 120 ? 1.237 -7.470 0.538 1.00 96.31 120 THR A N 1
ATOM 957 C CA . THR A 1 120 ? 1.525 -7.905 -0.836 1.00 96.31 120 THR A CA 1
ATOM 958 C C . THR A 1 120 ? 0.604 -9.026 -1.319 1.00 96.31 120 THR A C 1
ATOM 960 O O . THR A 1 120 ? 0.917 -9.659 -2.326 1.00 96.31 120 THR A O 1
ATOM 963 N N . GLU A 1 121 ? -0.502 -9.331 -0.633 1.00 95.62 121 GLU A N 1
ATOM 964 C CA . GLU A 1 121 ? -1.392 -10.457 -0.978 1.00 95.62 121 GLU A CA 1
ATOM 965 C C . GLU A 1 121 ? -1.950 -10.373 -2.405 1.00 95.62 121 GLU A C 1
ATOM 967 O O . GLU A 1 121 ? -1.929 -11.362 -3.138 1.00 95.62 121 GLU A O 1
ATOM 972 N N . ASP A 1 122 ? -2.314 -9.170 -2.849 1.00 95.75 122 ASP A N 1
ATOM 973 C CA . ASP A 1 122 ? -2.828 -8.912 -4.198 1.00 95.75 122 ASP A CA 1
ATOM 974 C C . ASP A 1 122 ? -1.735 -8.882 -5.282 1.00 95.75 122 ASP A C 1
ATOM 976 O O . ASP A 1 122 ? -2.023 -8.787 -6.484 1.00 95.75 122 ASP A O 1
ATOM 980 N N . CYS A 1 123 ? -0.460 -8.954 -4.887 1.00 97.38 123 CYS A N 1
ATOM 981 C CA . CYS A 1 123 ? 0.662 -8.928 -5.814 1.00 97.38 123 CYS A CA 1
ATOM 982 C C . CYS A 1 123 ? 0.926 -10.318 -6.391 1.00 97.38 123 CYS A C 1
ATOM 984 O O . CYS A 1 123 ? 1.437 -11.220 -5.732 1.00 97.38 123 CYS A O 1
ATOM 986 N N . THR A 1 124 ? 0.665 -10.456 -7.688 1.00 97.25 124 THR A N 1
ATOM 987 C CA . THR A 1 124 ? 0.996 -11.659 -8.466 1.00 97.25 124 THR A CA 1
ATOM 988 C C . THR A 1 124 ? 2.495 -11.850 -8.694 1.00 97.25 124 THR A C 1
ATOM 990 O O . THR A 1 124 ? 2.912 -12.943 -9.067 1.00 97.25 124 THR A O 1
ATOM 993 N N . ARG A 1 125 ? 3.305 -10.799 -8.515 1.00 98.06 125 ARG A N 1
ATOM 994 C CA . ARG A 1 125 ? 4.765 -10.828 -8.678 1.00 98.06 125 ARG A CA 1
ATOM 995 C C . ARG A 1 125 ? 5.431 -10.128 -7.503 1.00 98.06 125 ARG A C 1
ATOM 997 O O . ARG A 1 125 ? 5.111 -8.969 -7.236 1.00 98.06 125 ARG A O 1
ATOM 1004 N N . ARG A 1 126 ? 6.379 -10.789 -6.841 1.00 97.94 126 ARG A N 1
ATOM 1005 C CA . ARG A 1 126 ? 7.182 -10.170 -5.779 1.00 97.94 126 ARG A CA 1
ATOM 1006 C C . ARG A 1 126 ? 8.660 -10.399 -6.042 1.00 97.94 126 ARG A C 1
ATOM 1008 O O . ARG A 1 126 ? 9.104 -11.533 -6.176 1.00 97.94 126 ARG A O 1
ATOM 1015 N N . TYR A 1 127 ? 9.421 -9.318 -6.116 1.00 98.31 127 TYR A N 1
ATOM 1016 C CA . TYR A 1 127 ? 10.877 -9.370 -6.149 1.00 98.31 127 TYR A CA 1
ATOM 1017 C C . TYR A 1 127 ? 11.381 -9.193 -4.722 1.00 98.31 127 TYR A C 1
ATOM 1019 O O . TYR A 1 127 ? 11.168 -8.142 -4.126 1.00 98.31 127 TYR A O 1
ATOM 1027 N N . ILE A 1 128 ? 12.000 -10.228 -4.168 1.00 97.62 128 ILE A N 1
ATOM 1028 C CA . ILE A 1 128 ? 12.472 -10.256 -2.785 1.00 97.62 128 ILE A CA 1
ATOM 1029 C C . ILE A 1 128 ? 13.974 -10.000 -2.806 1.00 97.62 128 ILE A C 1
ATOM 1031 O O . ILE A 1 128 ? 14.747 -10.850 -3.251 1.00 97.62 128 ILE A O 1
ATOM 1035 N N . LEU A 1 129 ? 14.373 -8.817 -2.358 1.00 97.31 129 LEU A N 1
ATOM 1036 C CA . LEU A 1 129 ? 15.762 -8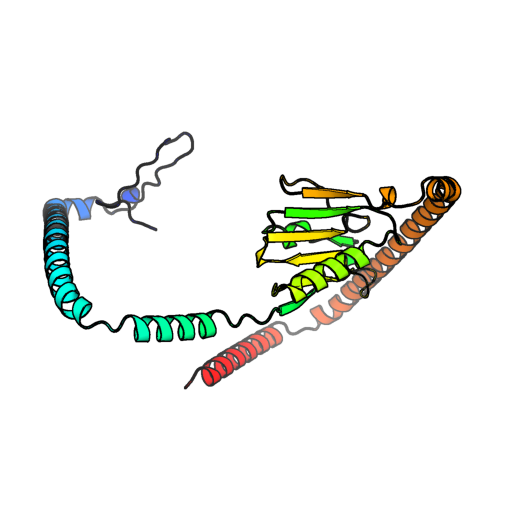.411 -2.210 1.00 97.31 129 LEU A CA 1
ATOM 1037 C C . LEU A 1 129 ? 16.328 -9.053 -0.942 1.00 97.31 129 LEU A C 1
ATOM 1039 O O . LEU A 1 129 ? 15.775 -8.879 0.143 1.00 97.31 129 LEU A O 1
ATOM 1043 N N . ARG A 1 130 ? 17.430 -9.787 -1.073 1.00 94.75 130 ARG A N 1
ATOM 1044 C CA . ARG A 1 130 ? 18.221 -10.291 0.055 1.00 94.75 130 ARG A CA 1
ATOM 1045 C C . ARG A 1 130 ? 19.569 -9.595 0.082 1.00 94.75 130 ARG A C 1
ATOM 1047 O O . ARG A 1 130 ? 20.117 -9.254 -0.960 1.00 94.75 130 ARG A O 1
ATOM 1054 N N . GLY A 1 131 ? 20.097 -9.378 1.276 1.00 91.44 131 GLY A N 1
ATOM 1055 C CA . GLY A 1 131 ? 21.469 -8.927 1.453 1.00 91.44 131 GLY A CA 1
ATOM 1056 C C . GLY A 1 131 ? 21.678 -8.215 2.777 1.00 91.44 131 GLY A C 1
ATOM 1057 O O . GLY A 1 131 ? 20.730 -7.876 3.485 1.00 91.44 131 GLY A O 1
ATOM 1058 N N . GLN A 1 132 ? 22.933 -7.942 3.101 1.00 91.38 132 GLN A N 1
ATOM 1059 C CA . GLN A 1 132 ? 23.308 -7.269 4.343 1.00 91.38 132 GLN A CA 1
ATOM 1060 C C . GLN A 1 132 ? 23.010 -5.755 4.291 1.00 91.38 132 GLN A C 1
ATOM 1062 O O . GLN A 1 132 ? 22.733 -5.203 3.211 1.00 91.38 132 GLN A O 1
ATOM 1067 N N . PRO A 1 133 ? 22.994 -5.055 5.442 1.00 90.94 133 PRO A N 1
ATOM 1068 C CA . PRO A 1 133 ? 23.011 -3.593 5.465 1.00 90.94 133 PRO A CA 1
ATOM 1069 C C . PRO A 1 133 ? 24.107 -3.039 4.540 1.00 90.94 133 PRO A C 1
ATOM 1071 O O . PRO A 1 133 ? 25.187 -3.613 4.431 1.00 90.94 133 PRO A O 1
ATOM 1074 N N . GLY A 1 134 ? 23.809 -1.964 3.807 1.00 89.88 134 GLY A N 1
ATOM 1075 C CA . GLY A 1 134 ? 24.748 -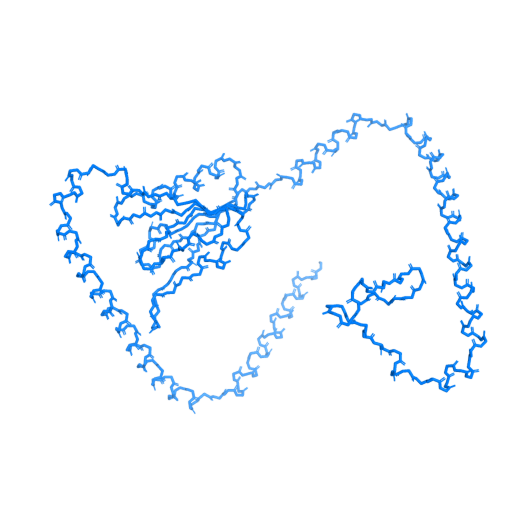1.365 2.848 1.00 89.88 134 GLY A CA 1
ATOM 1076 C C . GLY A 1 134 ? 24.798 -2.005 1.451 1.00 89.88 134 GLY A C 1
ATOM 1077 O O . GLY A 1 134 ? 25.397 -1.422 0.554 1.00 89.88 134 GLY A O 1
ATOM 1078 N N . CYS A 1 135 ? 24.108 -3.125 1.193 1.00 92.19 135 CYS A N 1
ATOM 1079 C CA . CYS A 1 135 ? 24.076 -3.753 -0.144 1.00 92.19 135 CYS A CA 1
ATOM 1080 C C . CYS A 1 135 ? 23.209 -3.008 -1.189 1.00 92.19 135 CYS A C 1
ATOM 1082 O O . CYS A 1 135 ? 23.027 -3.498 -2.299 1.00 92.19 135 CYS A O 1
ATOM 1084 N N . GLY A 1 136 ? 22.635 -1.845 -0.853 1.00 93.81 136 GLY A N 1
ATOM 1085 C CA . GLY A 1 136 ? 21.881 -1.008 -1.800 1.00 93.81 136 GLY A CA 1
ATOM 1086 C C . GLY A 1 136 ? 20.396 -1.355 -1.979 1.00 93.81 136 GLY A C 1
ATOM 1087 O O . GLY A 1 136 ? 19.786 -0.913 -2.952 1.00 93.81 136 GLY A O 1
ATOM 1088 N N . LYS A 1 137 ? 19.789 -2.108 -1.052 1.00 95.06 137 LYS A N 1
ATOM 1089 C CA . LYS A 1 137 ? 18.374 -2.535 -1.125 1.00 95.06 137 LYS A CA 1
ATOM 1090 C C . LYS A 1 137 ? 17.403 -1.354 -1.268 1.00 95.06 137 LYS A C 1
ATOM 1092 O O . LYS A 1 137 ? 16.652 -1.285 -2.239 1.00 95.06 137 LYS A O 1
ATOM 1097 N N . SE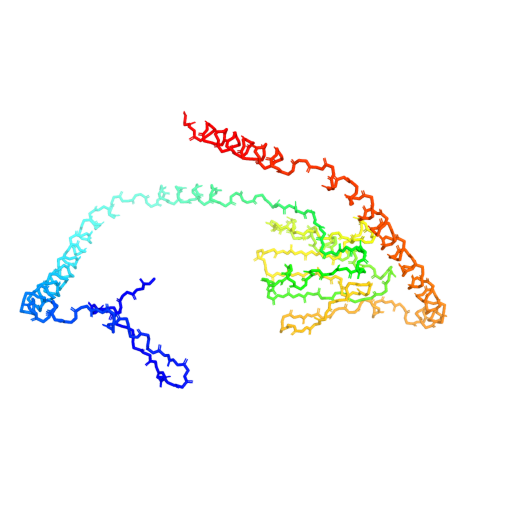R A 1 138 ? 17.487 -0.379 -0.366 1.00 95.12 138 SER A N 1
ATOM 1098 C CA . SER A 1 138 ? 16.659 0.831 -0.409 1.00 95.12 138 SER A CA 1
ATOM 1099 C C . SER A 1 138 ? 16.909 1.681 -1.660 1.00 95.12 138 SER A C 1
ATOM 1101 O O . SER A 1 138 ? 15.964 2.162 -2.282 1.00 95.12 138 SER A O 1
ATOM 1103 N N . ALA A 1 139 ? 18.155 1.769 -2.140 1.00 96.56 139 ALA A N 1
ATOM 1104 C CA . ALA A 1 139 ? 18.456 2.457 -3.396 1.00 96.56 139 ALA A CA 1
ATOM 1105 C C . ALA A 1 139 ? 17.742 1.809 -4.599 1.00 96.56 139 ALA A C 1
ATOM 1107 O O . ALA A 1 139 ? 17.181 2.518 -5.438 1.00 96.56 139 ALA A O 1
ATOM 1108 N N . VAL A 1 140 ? 17.702 0.471 -4.672 1.00 97.88 140 VAL A N 1
ATOM 1109 C CA . VAL A 1 140 ? 16.921 -0.254 -5.691 1.00 97.88 140 VAL A CA 1
ATOM 1110 C C . VAL A 1 140 ? 15.436 0.084 -5.569 1.00 97.88 140 VAL A C 1
ATOM 1112 O O . VAL A 1 140 ? 14.801 0.424 -6.569 1.00 97.88 140 VAL A O 1
ATOM 1115 N N . LEU A 1 141 ? 14.886 0.041 -4.355 1.00 97.88 141 LEU A N 1
ATOM 1116 C CA . LEU A 1 141 ? 13.485 0.362 -4.076 1.00 97.88 141 LEU A CA 1
ATOM 1117 C C . LEU A 1 141 ? 13.131 1.792 -4.519 1.00 97.88 141 LEU A C 1
ATOM 1119 O O . LEU A 1 141 ? 12.202 1.981 -5.308 1.00 97.88 141 LEU A O 1
ATOM 1123 N N . GLN A 1 142 ? 13.922 2.790 -4.119 1.00 97.56 142 GLN A N 1
ATOM 1124 C CA . GLN A 1 142 ? 13.746 4.190 -4.515 1.00 97.56 142 GLN A CA 1
ATOM 1125 C C . GLN A 1 142 ? 13.792 4.361 -6.040 1.00 97.56 142 GLN A C 1
ATOM 1127 O O . GLN A 1 142 ? 12.928 5.026 -6.618 1.00 97.56 142 GLN A O 1
ATOM 1132 N N . GLN A 1 143 ? 14.761 3.735 -6.716 1.00 98.19 143 GLN A N 1
ATOM 1133 C CA . GLN A 1 143 ? 14.887 3.814 -8.174 1.00 98.19 143 GLN A CA 1
ATOM 1134 C C . GLN A 1 143 ? 13.699 3.170 -8.896 1.00 98.19 143 GLN A C 1
ATOM 1136 O O . GLN A 1 143 ? 13.189 3.745 -9.861 1.00 98.19 143 GLN A O 1
ATOM 1141 N N . VAL A 1 144 ? 13.218 2.015 -8.424 1.00 98.31 144 VAL A N 1
ATOM 1142 C CA . VAL A 1 144 ? 12.022 1.352 -8.970 1.00 98.31 144 VAL A CA 1
ATOM 1143 C C . VAL A 1 144 ? 10.782 2.228 -8.782 1.00 98.31 144 VAL A C 1
ATOM 1145 O O . VAL A 1 144 ? 10.043 2.443 -9.745 1.00 98.31 144 VAL A O 1
ATOM 1148 N N . GLY A 1 145 ? 10.577 2.790 -7.587 1.00 97.50 145 GLY A N 1
ATOM 1149 C CA . GLY A 1 145 ? 9.458 3.693 -7.299 1.00 97.50 145 GLY A CA 1
ATOM 1150 C C . GLY A 1 145 ? 9.466 4.936 -8.193 1.00 97.50 145 GLY A C 1
ATOM 1151 O O . GLY A 1 145 ? 8.470 5.247 -8.848 1.00 97.50 145 GLY A O 1
ATOM 1152 N N . GLN A 1 146 ? 10.617 5.602 -8.320 1.00 97.12 146 GLN A N 1
ATOM 1153 C CA . GLN A 1 146 ? 10.779 6.748 -9.222 1.00 97.12 146 GLN A CA 1
ATOM 1154 C C . GLN A 1 146 ? 10.539 6.371 -10.690 1.00 97.12 146 GLN A C 1
ATOM 1156 O O . GLN A 1 146 ? 9.919 7.128 -11.441 1.00 97.12 146 GLN A O 1
ATOM 1161 N N . ALA A 1 147 ? 11.024 5.205 -11.124 1.00 97.62 147 ALA A N 1
ATOM 1162 C CA . ALA A 1 147 ? 10.839 4.717 -12.485 1.00 97.62 147 ALA A CA 1
ATOM 1163 C C . ALA A 1 147 ? 9.367 4.414 -12.807 1.00 97.62 147 ALA A C 1
ATOM 1165 O O . ALA A 1 147 ? 8.946 4.644 -13.945 1.00 97.62 147 ALA A O 1
ATOM 1166 N N . ALA A 1 148 ? 8.600 3.918 -11.835 1.00 96.94 148 ALA A N 1
ATOM 1167 C CA . ALA A 1 148 ? 7.167 3.675 -11.960 1.00 96.94 148 ALA A CA 1
ATOM 1168 C C . ALA A 1 148 ? 6.381 4.992 -12.061 1.00 96.94 148 ALA A C 1
ATOM 1170 O O . ALA A 1 148 ? 5.582 5.154 -12.985 1.00 96.94 148 ALA A O 1
ATOM 1171 N N . LEU A 1 149 ? 6.691 5.975 -11.210 1.00 94.62 149 LEU A N 1
ATOM 1172 C CA . LEU A 1 149 ? 6.065 7.302 -11.253 1.00 94.62 149 LEU A CA 1
ATOM 1173 C C . LEU A 1 149 ? 6.302 8.025 -12.579 1.00 94.62 149 LEU A C 1
ATOM 1175 O O . LEU A 1 149 ? 5.360 8.532 -13.183 1.00 94.62 149 LEU A O 1
ATOM 1179 N N . LYS A 1 150 ? 7.540 7.996 -13.093 1.00 92.69 150 LYS A N 1
ATOM 1180 C CA . LYS A 1 150 ? 7.882 8.553 -14.418 1.00 92.69 150 LYS A CA 1
ATOM 1181 C C . LYS A 1 150 ? 7.103 7.906 -15.567 1.00 92.69 150 LYS A C 1
ATOM 1183 O O . LYS A 1 150 ? 7.008 8.492 -16.639 1.00 92.69 150 LYS A O 1
ATOM 1188 N N . ARG A 1 151 ? 6.574 6.697 -15.362 1.00 93.19 151 ARG A N 1
ATOM 1189 C CA . ARG A 1 151 ? 5.757 5.949 -16.329 1.00 93.19 151 ARG A CA 1
ATOM 1190 C C . ARG A 1 151 ? 4.253 6.079 -16.076 1.00 93.19 151 ARG A C 1
ATOM 1192 O O . ARG A 1 151 ? 3.484 5.387 -16.731 1.00 93.19 151 ARG A O 1
ATOM 1199 N N . GLY A 1 152 ? 3.835 6.941 -15.150 1.00 92.31 152 GLY A N 1
ATOM 1200 C CA . GLY A 1 152 ? 2.422 7.187 -14.865 1.00 92.31 152 GLY A CA 1
ATOM 1201 C C . GLY A 1 152 ? 1.784 6.199 -13.883 1.00 92.31 152 GLY A C 1
ATOM 1202 O O . GLY A 1 152 ? 0.563 6.179 -13.757 1.00 92.31 152 GLY A O 1
ATOM 1203 N N . PHE A 1 153 ? 2.565 5.381 -13.171 1.00 95.50 153 PHE A N 1
ATOM 1204 C CA . PHE A 1 153 ? 2.020 4.451 -12.179 1.00 95.50 153 PHE A CA 1
ATOM 1205 C C . PHE A 1 153 ? 1.992 5.060 -10.780 1.00 95.50 153 PHE A C 1
ATOM 1207 O O . PHE A 1 153 ? 2.979 5.644 -10.337 1.00 95.50 153 PHE A O 1
ATOM 1214 N N . SER A 1 154 ? 0.883 4.858 -10.063 1.00 96.31 154 SER A N 1
ATOM 1215 C CA . SER A 1 154 ? 0.836 5.109 -8.617 1.00 96.31 154 SER A CA 1
ATOM 1216 C C . SER A 1 154 ? 1.705 4.094 -7.875 1.00 96.31 154 SER A C 1
ATOM 1218 O O . SER A 1 154 ? 1.790 2.934 -8.294 1.00 96.31 154 SER A O 1
ATOM 1220 N N . VAL A 1 155 ? 2.330 4.531 -6.785 1.00 97.94 155 VAL A N 1
ATOM 1221 C CA . VAL A 1 155 ? 3.243 3.712 -5.982 1.00 97.94 155 VAL A CA 1
ATOM 1222 C C . VAL A 1 155 ? 2.947 3.863 -4.496 1.00 97.94 155 VAL A C 1
ATOM 1224 O O . VAL A 1 155 ? 2.705 4.968 -4.006 1.00 97.94 155 VAL A O 1
ATOM 1227 N N . ASP A 1 156 ? 3.035 2.748 -3.783 1.00 98.31 156 ASP A N 1
ATOM 1228 C CA . ASP A 1 156 ? 3.044 2.720 -2.326 1.00 98.31 156 ASP A CA 1
ATOM 1229 C C . ASP A 1 156 ? 4.479 2.416 -1.877 1.00 98.31 156 ASP A C 1
ATOM 1231 O O . ASP A 1 156 ? 5.032 1.361 -2.199 1.00 98.31 156 ASP A O 1
ATOM 1235 N N . LEU A 1 157 ? 5.101 3.373 -1.193 1.00 98.12 157 LEU A N 1
ATOM 1236 C CA . LEU A 1 157 ? 6.443 3.282 -0.628 1.00 98.12 157 LEU A CA 1
ATOM 1237 C C . LEU A 1 157 ? 6.319 2.923 0.852 1.00 98.12 157 LEU A C 1
ATOM 1239 O O . LEU A 1 157 ? 5.685 3.653 1.618 1.00 98.12 157 LEU A O 1
ATOM 1243 N N . TYR A 1 158 ? 6.914 1.805 1.247 1.00 97.56 158 TYR A N 1
ATOM 1244 C CA . TYR A 1 158 ? 6.931 1.340 2.626 1.00 97.56 158 TYR A CA 1
ATOM 1245 C C . TYR A 1 158 ? 8.302 1.604 3.228 1.00 97.56 158 TYR A C 1
ATOM 1247 O O . TYR A 1 158 ? 9.298 1.060 2.756 1.00 97.56 158 TYR A O 1
ATOM 1255 N N . HIS A 1 159 ? 8.325 2.446 4.251 1.00 96.44 159 HIS A N 1
ATOM 1256 C CA . HIS A 1 159 ? 9.507 2.813 5.016 1.00 96.44 159 HIS A CA 1
ATOM 1257 C C . HIS A 1 159 ? 9.848 1.746 6.049 1.00 96.44 159 HIS A C 1
ATOM 1259 O O . HIS A 1 159 ? 8.966 1.008 6.507 1.00 96.44 159 HIS A O 1
ATOM 1265 N N . CYS A 1 160 ? 11.124 1.684 6.411 1.00 92.81 160 CYS A N 1
ATOM 1266 C CA . CYS A 1 160 ? 11.626 0.747 7.396 1.00 92.81 160 CYS A CA 1
ATOM 1267 C C . CYS A 1 160 ? 11.219 1.167 8.811 1.00 92.81 160 CYS A C 1
ATOM 1269 O O . CYS A 1 160 ? 11.390 2.314 9.222 1.00 92.81 160 CYS A O 1
ATOM 1271 N N . GLY A 1 161 ? 10.687 0.221 9.588 1.00 90.50 161 GLY A N 1
ATOM 1272 C CA . GLY A 1 161 ? 10.310 0.454 10.985 1.00 90.50 161 GLY A CA 1
ATOM 1273 C C . GLY A 1 161 ? 11.498 0.686 11.929 1.00 90.50 161 GLY A C 1
ATOM 1274 O O . GLY A 1 161 ? 11.288 1.145 13.051 1.00 90.50 161 GLY A O 1
ATOM 1275 N N . PHE A 1 162 ? 12.723 0.364 11.495 1.00 90.62 162 PHE A N 1
ATOM 1276 C CA . PHE A 1 162 ? 13.965 0.624 12.230 1.00 90.62 162 PHE A CA 1
ATOM 1277 C C . PHE A 1 162 ? 14.656 1.920 11.776 1.00 90.62 162 PHE A C 1
ATOM 1279 O O . PHE A 1 162 ? 15.111 2.683 12.626 1.00 90.62 162 PHE A O 1
ATOM 1286 N N . ASP A 1 163 ? 14.685 2.189 10.466 1.00 91.00 163 ASP A N 1
ATOM 1287 C CA . ASP A 1 163 ? 15.257 3.406 9.873 1.00 91.00 163 ASP A CA 1
ATOM 1288 C C . ASP A 1 163 ? 14.257 4.068 8.898 1.00 91.00 163 ASP A C 1
ATOM 1290 O O . ASP A 1 163 ? 14.189 3.685 7.731 1.00 91.00 163 ASP A O 1
ATOM 1294 N N . PRO A 1 164 ? 13.454 5.052 9.346 1.00 91.38 164 PRO A N 1
ATOM 1295 C CA . PRO A 1 164 ? 12.386 5.643 8.536 1.00 91.38 164 PRO A CA 1
ATOM 1296 C C . PRO A 1 164 ? 12.821 6.348 7.244 1.00 91.38 164 PRO A C 1
ATOM 1298 O O . PRO A 1 164 ? 11.954 6.650 6.424 1.00 91.38 164 PRO A O 1
ATOM 1301 N N . ASP A 1 165 ? 14.111 6.649 7.073 1.00 91.62 165 ASP A N 1
ATOM 1302 C CA . ASP A 1 165 ? 14.638 7.232 5.832 1.00 91.62 165 ASP A CA 1
ATOM 1303 C C . ASP A 1 165 ? 14.923 6.155 4.763 1.00 91.62 165 ASP A C 1
ATOM 1305 O O . ASP A 1 165 ? 15.033 6.463 3.569 1.00 91.62 165 ASP A O 1
ATOM 1309 N N . GLU A 1 166 ? 14.988 4.883 5.168 1.00 93.75 166 GLU A N 1
ATOM 1310 C CA . GLU A 1 166 ? 15.170 3.728 4.294 1.00 93.75 166 GLU A CA 1
ATOM 1311 C C . GLU A 1 166 ? 13.831 3.077 3.909 1.00 93.75 166 GLU A C 1
ATOM 1313 O O . GLU A 1 166 ? 12.839 3.118 4.640 1.00 93.75 166 GLU A O 1
ATOM 1318 N N . LEU A 1 167 ? 13.793 2.439 2.734 1.00 95.81 167 LEU A N 1
ATOM 1319 C CA . LEU A 1 167 ? 12.618 1.706 2.257 1.00 95.81 167 LEU A CA 1
ATOM 1320 C C . LEU A 1 167 ? 12.752 0.201 2.497 1.00 95.81 167 LEU A C 1
ATOM 1322 O O . LEU A 1 167 ? 13.761 -0.395 2.126 1.00 95.81 167 LEU A O 1
ATOM 1326 N N . ASP A 1 168 ? 11.670 -0.410 2.979 1.00 95.62 168 ASP A N 1
ATOM 1327 C CA . ASP A 1 168 ? 11.491 -1.863 3.040 1.00 95.62 168 ASP A CA 1
ATOM 1328 C C . ASP A 1 168 ? 10.729 -2.395 1.816 1.00 95.62 168 ASP A C 1
ATOM 1330 O O . ASP A 1 168 ? 10.901 -3.551 1.439 1.00 95.62 168 ASP A O 1
ATOM 1334 N N . ALA A 1 169 ? 9.859 -1.604 1.173 1.00 97.44 169 ALA A N 1
ATOM 1335 C CA . ALA A 1 169 ? 9.167 -2.059 -0.037 1.00 97.44 169 ALA A CA 1
ATOM 1336 C C . ALA A 1 169 ? 8.667 -0.941 -0.956 1.00 97.44 169 ALA A C 1
ATOM 1338 O O . ALA A 1 169 ? 8.416 0.193 -0.551 1.00 97.44 169 ALA A O 1
ATOM 1339 N N . VAL A 1 170 ? 8.440 -1.319 -2.214 1.00 98.31 170 VAL A N 1
ATOM 1340 C CA . VAL A 1 170 ? 7.682 -0.554 -3.205 1.00 98.31 170 VAL A CA 1
ATOM 1341 C C . VAL A 1 170 ? 6.637 -1.455 -3.834 1.00 98.31 170 VAL A C 1
ATOM 1343 O O . VAL A 1 170 ? 6.960 -2.507 -4.389 1.00 98.31 170 VAL A O 1
ATOM 1346 N N . ILE A 1 171 ? 5.384 -1.012 -3.803 1.00 98.50 171 ILE A N 1
ATOM 1347 C CA . ILE A 1 171 ? 4.266 -1.687 -4.459 1.00 98.50 171 ILE A CA 1
ATOM 1348 C C . ILE A 1 171 ? 3.758 -0.812 -5.593 1.00 98.50 171 ILE A C 1
ATOM 1350 O O . ILE A 1 171 ? 3.582 0.396 -5.445 1.00 98.50 171 ILE A O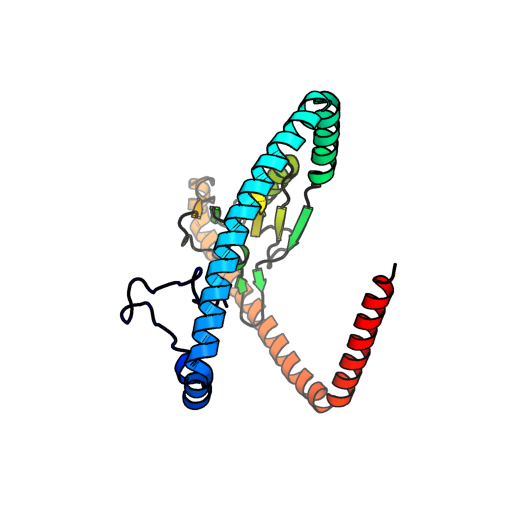 1
ATOM 1354 N N . ILE A 1 172 ? 3.516 -1.444 -6.739 1.00 98.31 172 ILE A N 1
ATOM 1355 C CA . ILE A 1 172 ? 2.921 -0.820 -7.918 1.00 98.31 172 ILE A CA 1
ATOM 1356 C C . ILE A 1 172 ? 1.573 -1.517 -8.158 1.00 98.31 172 ILE A C 1
ATOM 1358 O O . ILE A 1 172 ? 1.529 -2.521 -8.884 1.00 98.31 172 ILE A O 1
ATOM 1362 N N . PRO A 1 173 ? 0.467 -1.027 -7.556 1.00 96.88 173 PRO A N 1
ATOM 1363 C CA . PRO A 1 173 ? -0.799 -1.762 -7.505 1.00 96.88 173 PRO A CA 1
ATOM 1364 C C . PRO A 1 173 ? -1.345 -2.139 -8.884 1.00 96.88 173 PRO A C 1
ATOM 1366 O O . PRO A 1 173 ? -1.744 -3.280 -9.109 1.00 96.88 173 PRO A O 1
ATOM 1369 N N . ALA A 1 174 ? -1.273 -1.218 -9.853 1.00 95.38 174 ALA A N 1
ATOM 1370 C CA . ALA A 1 174 ? -1.765 -1.453 -11.212 1.00 95.38 174 ALA A CA 1
ATOM 1371 C C . ALA A 1 174 ? -1.026 -2.596 -11.936 1.00 95.38 174 ALA A C 1
ATOM 1373 O O . ALA A 1 174 ? -1.580 -3.221 -12.838 1.00 95.38 174 ALA A O 1
ATOM 1374 N N . LEU A 1 175 ? 0.219 -2.885 -11.540 1.00 97.25 175 LEU A N 1
ATOM 1375 C CA . LEU A 1 175 ? 1.020 -3.978 -12.094 1.00 97.25 175 LEU A CA 1
ATOM 1376 C C . LEU A 1 175 ? 0.920 -5.272 -11.280 1.00 97.25 175 LEU A C 1
ATOM 1378 O O . LEU A 1 175 ? 1.482 -6.284 -11.716 1.00 97.25 175 LEU A O 1
ATOM 1382 N N . LYS A 1 176 ? 0.246 -5.234 -10.118 1.00 97.94 176 LYS A N 1
ATOM 1383 C CA . LYS A 1 176 ? 0.224 -6.304 -9.110 1.00 97.94 176 LYS A CA 1
ATOM 1384 C C . LYS A 1 176 ? 1.632 -6.817 -8.806 1.00 97.94 176 LYS A C 1
ATOM 1386 O O . LYS A 1 176 ? 1.877 -8.029 -8.804 1.00 97.94 176 LYS A O 1
ATOM 1391 N N . THR A 1 177 ? 2.556 -5.874 -8.629 1.00 98.50 177 THR A N 1
ATOM 1392 C CA . THR A 1 177 ? 3.984 -6.138 -8.453 1.00 98.50 177 THR A CA 1
ATOM 1393 C C . THR A 1 177 ? 4.494 -5.436 -7.204 1.00 98.50 177 THR A C 1
ATOM 1395 O O . THR A 1 177 ? 4.263 -4.238 -7.041 1.00 98.50 177 THR A O 1
ATOM 1398 N N . ALA A 1 178 ? 5.247 -6.167 -6.386 1.00 98.31 178 ALA A N 1
ATOM 1399 C CA . ALA A 1 178 ? 6.001 -5.628 -5.263 1.00 98.31 178 ALA A CA 1
ATOM 1400 C C . ALA A 1 178 ? 7.502 -5.885 -5.442 1.00 98.31 178 ALA A C 1
ATOM 1402 O O . ALA A 1 178 ? 7.908 -6.917 -5.982 1.00 98.31 178 ALA A O 1
ATOM 1403 N N . VAL A 1 179 ? 8.323 -4.958 -4.966 1.00 98.38 179 VAL A N 1
ATOM 1404 C CA . VAL A 1 179 ? 9.738 -5.186 -4.660 1.00 98.38 179 VAL A CA 1
ATOM 1405 C C . VAL A 1 179 ? 9.876 -4.983 -3.158 1.00 98.38 179 VAL A C 1
ATOM 1407 O O . VAL A 1 179 ? 9.428 -3.956 -2.656 1.00 98.38 179 VAL A O 1
ATOM 1410 N N . VAL A 1 180 ? 10.415 -5.965 -2.444 1.00 97.06 180 VAL A N 1
ATOM 1411 C CA . VAL A 1 180 ? 10.458 -5.982 -0.975 1.00 97.06 180 VAL A CA 1
ATOM 1412 C C . VAL A 1 180 ? 11.853 -6.354 -0.491 1.00 97.06 180 VAL A C 1
ATOM 1414 O O . VAL A 1 180 ? 12.510 -7.193 -1.104 1.00 97.06 180 VAL A O 1
ATOM 1417 N N . ASP A 1 181 ? 12.294 -5.761 0.607 1.00 95.44 181 ASP A N 1
ATOM 1418 C CA . ASP A 1 181 ? 13.400 -6.259 1.412 1.00 95.44 181 ASP A CA 1
ATOM 1419 C C . ASP A 1 181 ? 12.921 -7.483 2.202 1.00 95.44 181 ASP A C 1
ATOM 1421 O O . ASP A 1 181 ? 11.934 -7.427 2.932 1.00 95.44 181 ASP A O 1
ATOM 1425 N N . GLY A 1 182 ? 13.584 -8.618 1.994 1.00 91.12 182 GLY A N 1
ATOM 1426 C CA . GLY A 1 182 ? 13.295 -9.877 2.676 1.00 91.12 182 GLY A CA 1
ATOM 1427 C C . GLY A 1 182 ? 14.336 -10.251 3.724 1.00 91.12 182 GLY A C 1
ATOM 1428 O O . GLY A 1 182 ? 14.452 -11.438 4.034 1.00 91.12 182 GLY A O 1
ATOM 1429 N N . SER A 1 183 ? 15.124 -9.293 4.212 1.00 87.88 183 SER A N 1
ATOM 1430 C CA . SER A 1 183 ? 16.225 -9.518 5.156 1.00 87.88 183 SER A CA 1
ATOM 1431 C C . SER A 1 183 ? 15.765 -9.420 6.619 1.00 87.88 183 SER A C 1
ATOM 1433 O O . SER A 1 183 ? 14.705 -8.876 6.927 1.00 87.88 183 SER A O 1
ATOM 1435 N N . SER A 1 184 ? 16.561 -9.961 7.547 1.00 80.50 184 SER A N 1
ATOM 1436 C CA . SER A 1 184 ? 16.343 -9.772 8.991 1.00 80.50 184 SER A CA 1
ATOM 1437 C C . SER A 1 184 ? 16.337 -8.272 9.341 1.00 80.50 184 SER A C 1
ATOM 1439 O O . SER A 1 184 ? 17.138 -7.539 8.757 1.00 80.50 184 SER A O 1
ATOM 1441 N N . PRO A 1 185 ? 15.471 -7.788 10.255 1.00 75.19 185 PRO A N 1
ATOM 1442 C CA . PRO A 1 185 ? 14.546 -8.531 11.126 1.00 75.19 185 PRO A CA 1
ATOM 1443 C C . PRO A 1 185 ? 13.145 -8.769 10.528 1.00 75.19 185 PRO A C 1
ATOM 1445 O O . PRO A 1 185 ? 12.249 -9.254 11.220 1.00 75.19 185 PRO A O 1
ATOM 1448 N N . HIS A 1 186 ? 12.929 -8.450 9.250 1.00 74.62 186 HIS A N 1
ATOM 1449 C CA . HIS A 1 186 ? 11.624 -8.497 8.580 1.00 74.62 186 HIS A CA 1
ATOM 1450 C C . HIS A 1 186 ? 11.619 -9.500 7.421 1.00 74.62 186 HIS A C 1
ATOM 1452 O O . HIS A 1 186 ? 11.153 -9.213 6.321 1.00 74.62 186 HIS A O 1
ATOM 1458 N N . VAL A 1 187 ? 12.124 -10.708 7.692 1.00 85.25 187 VAL A N 1
ATOM 1459 C CA . VAL A 1 187 ? 12.331 -11.751 6.680 1.00 85.25 187 VAL A CA 1
ATOM 1460 C C . VAL A 1 187 ? 11.048 -12.040 5.899 1.00 85.25 187 VAL A C 1
ATOM 1462 O O . VAL A 1 187 ? 9.984 -12.261 6.482 1.00 85.25 187 VAL A O 1
ATOM 1465 N N . VAL A 1 188 ? 11.170 -12.078 4.571 1.00 89.19 188 VAL A N 1
ATOM 1466 C CA . VAL A 1 188 ? 10.102 -12.483 3.649 1.00 89.19 188 VAL A CA 1
ATOM 1467 C C . VAL A 1 188 ? 10.539 -13.751 2.929 1.00 89.19 188 VAL A C 1
ATOM 1469 O O . VAL A 1 188 ? 11.533 -13.771 2.200 1.00 89.19 188 VAL A O 1
ATOM 1472 N N . GLU A 1 189 ? 9.777 -14.825 3.122 1.00 90.19 189 GLU A N 1
ATOM 1473 C CA . GLU A 1 189 ? 10.073 -16.113 2.499 1.00 90.19 189 GLU A CA 1
ATOM 1474 C C . GLU A 1 189 ? 9.442 -16.224 1.098 1.00 90.19 189 GLU A C 1
ATOM 1476 O O . GLU A 1 189 ? 8.266 -15.876 0.926 1.00 90.19 189 GLU A O 1
ATOM 1481 N N . PRO A 1 190 ? 10.170 -16.760 0.097 1.00 93.00 190 PRO A N 1
ATOM 1482 C CA . PRO A 1 190 ? 9.694 -16.910 -1.276 1.00 93.00 190 PRO A CA 1
ATOM 1483 C C . PRO A 1 190 ? 8.740 -18.109 -1.404 1.00 93.00 190 PRO A C 1
ATOM 1485 O O . PRO A 1 190 ? 9.079 -19.150 -1.964 1.00 93.00 190 PRO A O 1
ATOM 1488 N N . ARG A 1 191 ? 7.547 -18.002 -0.816 1.00 93.06 191 ARG A N 1
ATOM 1489 C CA . ARG A 1 191 ? 6.560 -19.095 -0.747 1.00 93.06 191 ARG A CA 1
ATOM 1490 C C . ARG A 1 191 ? 5.546 -19.074 -1.889 1.00 93.06 191 ARG A C 1
ATOM 1492 O O . ARG A 1 191 ? 4.770 -20.019 -2.016 1.00 93.06 191 ARG A O 1
ATOM 1499 N N . ARG A 1 192 ? 5.497 -18.009 -2.694 1.00 93.88 192 ARG A N 1
ATOM 1500 C CA . ARG A 1 192 ? 4.474 -17.818 -3.733 1.00 93.88 192 ARG A CA 1
ATOM 1501 C C . ARG A 1 192 ? 5.047 -18.091 -5.127 1.00 93.88 192 ARG A C 1
ATOM 1503 O O . ARG A 1 192 ? 6.201 -17.759 -5.379 1.00 93.88 192 ARG A O 1
ATOM 1510 N N . PRO A 1 193 ? 4.244 -18.609 -6.078 1.00 93.69 193 PRO A N 1
ATOM 1511 C CA . PRO A 1 193 ? 4.720 -18.913 -7.434 1.00 93.69 193 PRO A CA 1
ATOM 1512 C C . PRO A 1 193 ? 5.338 -17.726 -8.190 1.00 93.69 193 PRO A C 1
ATOM 1514 O O . PRO A 1 193 ? 6.178 -17.924 -9.060 1.00 93.69 193 PRO A O 1
ATOM 1517 N N . GLY A 1 194 ? 4.903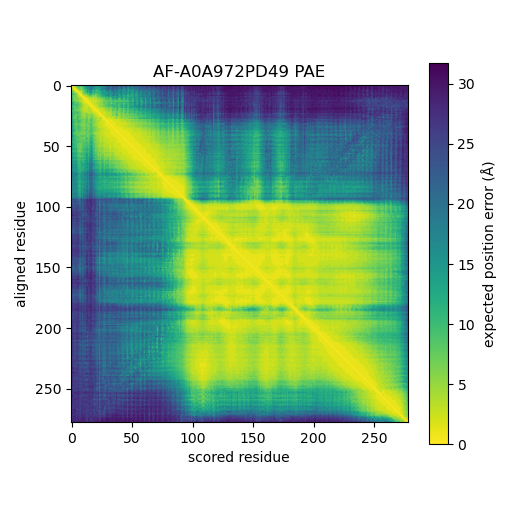 -16.499 -7.887 1.00 94.56 194 GLY A N 1
ATOM 1518 C CA . GLY A 1 194 ? 5.408 -15.268 -8.500 1.00 94.56 194 GLY A CA 1
ATOM 1519 C C . GLY A 1 194 ? 6.588 -14.624 -7.770 1.00 94.56 194 GLY A C 1
ATOM 1520 O O . GLY A 1 194 ? 6.956 -13.497 -8.113 1.00 94.56 194 GLY A O 1
ATOM 1521 N N . ASP A 1 195 ? 7.142 -15.290 -6.755 1.00 97.88 195 ASP A N 1
ATOM 1522 C CA . ASP A 1 195 ? 8.277 -14.781 -5.996 1.00 97.88 195 ASP A CA 1
ATOM 1523 C C . ASP A 1 195 ? 9.580 -15.003 -6.765 1.00 97.88 195 ASP A C 1
ATOM 1525 O O . ASP A 1 195 ? 9.876 -16.096 -7.249 1.00 97.88 195 ASP A O 1
ATOM 1529 N N . LYS A 1 196 ? 10.391 -13.951 -6.849 1.00 97.94 196 LYS A N 1
ATOM 1530 C CA . LYS A 1 196 ? 11.747 -13.996 -7.385 1.00 97.94 196 LYS A CA 1
ATOM 1531 C C . LYS A 1 196 ? 12.707 -13.415 -6.362 1.00 97.94 196 LYS A C 1
ATOM 1533 O O . LYS A 1 196 ? 12.637 -12.228 -6.059 1.00 97.94 196 LYS A O 1
ATOM 1538 N N . VAL A 1 197 ? 13.624 -14.241 -5.873 1.00 97.31 197 VAL A N 1
ATOM 1539 C CA . VAL A 1 197 ? 14.693 -13.795 -4.976 1.00 97.31 197 VAL A CA 1
ATOM 1540 C C . VAL A 1 197 ? 15.813 -13.161 -5.796 1.00 97.31 197 VAL A C 1
ATOM 1542 O O . VAL A 1 197 ? 16.208 -13.696 -6.832 1.00 97.31 197 VAL A O 1
ATOM 1545 N N . LEU A 1 198 ? 16.293 -12.010 -5.339 1.00 96.94 198 LEU A N 1
ATOM 1546 C CA . LEU A 1 198 ? 17.457 -11.307 -5.864 1.00 96.94 198 LEU A CA 1
ATOM 1547 C C . LEU A 1 198 ? 18.437 -11.140 -4.702 1.00 96.94 198 LEU A C 1
ATOM 1549 O O . LEU A 1 198 ? 18.152 -10.381 -3.777 1.00 96.94 198 LEU A O 1
ATOM 1553 N N . ASP A 1 199 ? 19.548 -11.871 -4.721 1.00 95.31 199 ASP A N 1
ATOM 1554 C CA . ASP A 1 199 ? 20.582 -11.754 -3.694 1.00 95.31 199 ASP A CA 1
ATOM 1555 C C . ASP A 1 199 ? 21.591 -10.673 -4.092 1.00 95.31 199 ASP A C 1
ATOM 1557 O O . ASP A 1 199 ? 22.333 -10.815 -5.061 1.00 95.31 199 ASP A O 1
ATOM 1561 N N . LEU A 1 200 ? 21.591 -9.556 -3.365 1.00 95.25 200 LEU A N 1
ATOM 1562 C CA . LEU A 1 200 ? 22.498 -8.446 -3.634 1.00 95.25 200 LEU A CA 1
ATOM 1563 C C . LEU A 1 200 ? 23.916 -8.713 -3.122 1.00 95.25 200 LEU A C 1
ATOM 1565 O O . LEU A 1 200 ? 24.824 -7.990 -3.527 1.00 95.25 200 LEU A O 1
ATOM 1569 N N . LEU A 1 201 ? 24.145 -9.739 -2.291 1.00 93.06 201 LEU A N 1
ATOM 1570 C CA . LEU A 1 201 ? 25.508 -10.132 -1.914 1.00 93.06 201 LEU A CA 1
ATOM 1571 C C . LEU A 1 201 ? 26.307 -10.627 -3.123 1.00 93.06 201 LEU A C 1
ATOM 1573 O O . LEU A 1 201 ? 27.519 -10.438 -3.158 1.00 93.06 201 LEU A O 1
ATOM 1577 N N . GLU A 1 202 ? 25.640 -11.165 -4.150 1.00 94.62 202 GLU A N 1
ATOM 1578 C CA . GLU A 1 202 ? 26.273 -11.552 -5.421 1.00 94.62 202 GLU A CA 1
ATOM 1579 C C . GLU A 1 202 ? 26.869 -10.356 -6.186 1.00 94.62 202 GLU A C 1
ATOM 1581 O O . GLU A 1 202 ? 27.677 -10.540 -7.096 1.00 94.62 20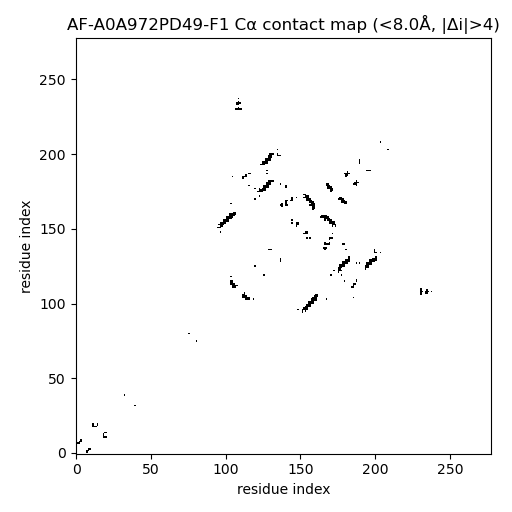2 GLU A O 1
ATOM 1586 N N . LEU A 1 203 ? 26.478 -9.126 -5.831 1.00 95.06 203 LEU A N 1
ATOM 1587 C CA . LEU A 1 203 ? 26.977 -7.889 -6.436 1.00 95.06 203 LEU A CA 1
ATOM 1588 C C . LEU A 1 203 ? 28.167 -7.290 -5.672 1.00 95.06 203 LEU A C 1
ATOM 1590 O O . LEU A 1 203 ? 28.741 -6.296 -6.120 1.00 95.06 203 LEU A O 1
ATOM 1594 N N . ILE A 1 204 ? 28.521 -7.862 -4.520 1.00 94.19 204 ILE A N 1
ATOM 1595 C CA . ILE A 1 204 ? 29.645 -7.423 -3.696 1.00 94.19 204 ILE A CA 1
ATOM 1596 C C . ILE A 1 204 ? 30.904 -8.181 -4.114 1.00 94.19 204 ILE A C 1
ATOM 1598 O O . ILE A 1 204 ? 30.860 -9.366 -4.443 1.00 94.19 204 ILE A O 1
ATOM 1602 N N . ASP A 1 205 ? 32.051 -7.499 -4.091 1.00 95.81 205 ASP A N 1
ATOM 1603 C CA . ASP A 1 205 ? 33.336 -8.143 -4.346 1.00 95.81 205 ASP A CA 1
ATOM 1604 C C . ASP A 1 205 ? 33.567 -9.285 -3.342 1.00 95.81 205 ASP A C 1
ATOM 1606 O O . ASP A 1 205 ? 33.618 -9.083 -2.125 1.00 95.81 205 ASP A O 1
ATOM 1610 N N . SER A 1 206 ? 33.703 -10.502 -3.870 1.00 93.56 206 SER A N 1
ATOM 1611 C CA . SER A 1 206 ? 33.824 -11.716 -3.059 1.00 93.56 206 SER A CA 1
ATOM 1612 C C . SER A 1 206 ? 35.069 -11.745 -2.165 1.00 93.56 206 SER A C 1
ATOM 1614 O O . SER A 1 206 ? 35.030 -12.372 -1.107 1.00 93.56 206 SER A O 1
ATOM 1616 N N . VAL A 1 207 ? 36.155 -11.063 -2.550 1.00 95.94 207 VAL A N 1
ATOM 1617 C CA . VAL A 1 207 ? 37.375 -10.965 -1.738 1.00 95.94 207 VAL A CA 1
ATOM 1618 C C . VAL A 1 207 ? 37.105 -10.070 -0.539 1.00 95.94 207 VAL A C 1
ATOM 1620 O O . VAL A 1 207 ? 37.369 -10.481 0.587 1.00 95.94 207 VAL A O 1
ATOM 1623 N N . ILE A 1 208 ? 36.483 -8.907 -0.756 1.00 93.69 208 ILE A N 1
ATOM 1624 C CA . ILE A 1 208 ? 36.087 -8.000 0.331 1.00 93.69 208 ILE A CA 1
ATOM 1625 C C . ILE A 1 208 ? 35.137 -8.713 1.297 1.00 93.69 208 ILE A C 1
ATOM 1627 O O . ILE A 1 208 ? 35.327 -8.645 2.513 1.00 93.69 208 ILE A O 1
ATOM 1631 N N . LEU A 1 209 ? 34.134 -9.422 0.773 1.00 92.75 209 LEU A N 1
ATOM 1632 C CA . LEU A 1 209 ? 33.176 -10.154 1.600 1.00 92.75 209 LEU A CA 1
ATOM 1633 C C . LEU A 1 209 ? 33.867 -11.240 2.438 1.00 92.75 209 LEU A C 1
ATOM 1635 O O . LEU A 1 209 ? 33.590 -11.372 3.628 1.00 92.75 209 LEU A O 1
ATOM 1639 N N . TYR A 1 210 ? 34.796 -11.988 1.838 1.00 94.00 210 TYR A N 1
ATOM 1640 C CA . TYR A 1 210 ? 35.549 -13.028 2.533 1.00 94.00 210 TYR A CA 1
ATOM 1641 C C . TYR A 1 210 ? 36.465 -12.450 3.618 1.00 94.00 210 TYR A C 1
ATOM 1643 O O . TYR A 1 210 ? 36.411 -12.902 4.763 1.00 94.00 210 TYR A O 1
ATOM 1651 N N . GLU A 1 211 ? 37.259 -11.428 3.286 1.00 96.88 211 GLU A N 1
ATOM 1652 C 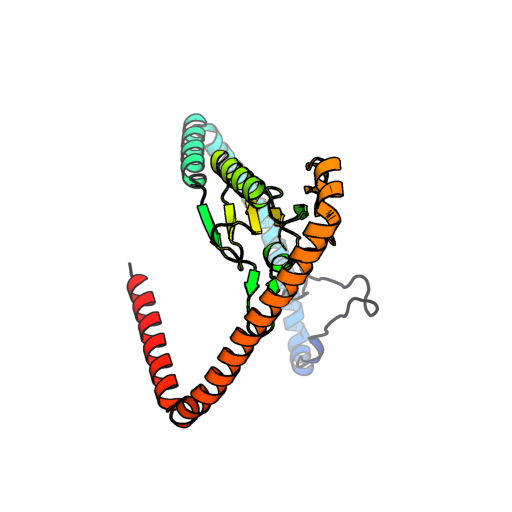CA . GLU A 1 211 ? 38.199 -10.777 4.209 1.00 96.88 211 GLU A CA 1
ATOM 1653 C C . GLU A 1 211 ? 37.493 -10.188 5.434 1.00 96.88 211 GLU A C 1
ATOM 1655 O O . GLU A 1 211 ? 38.029 -10.235 6.541 1.00 96.88 211 GLU A O 1
ATOM 1660 N N . ASN A 1 212 ? 36.271 -9.683 5.254 1.00 95.50 212 ASN A N 1
ATOM 1661 C CA . ASN A 1 212 ? 35.494 -9.065 6.325 1.00 95.50 212 ASN A CA 1
ATOM 1662 C C . ASN A 1 212 ? 34.508 -10.023 7.009 1.00 95.50 212 ASN A C 1
ATOM 1664 O O . ASN A 1 212 ? 33.897 -9.640 8.001 1.00 95.50 212 ASN A O 1
ATOM 1668 N N . SER A 1 213 ? 34.355 -11.264 6.538 1.00 94.50 213 SER A N 1
ATOM 1669 C CA . SER A 1 213 ? 33.306 -12.191 6.997 1.00 94.50 213 SER A CA 1
ATOM 1670 C C . SER A 1 213 ? 33.270 -12.401 8.517 1.00 94.50 213 SER A C 1
ATOM 1672 O O . SER A 1 213 ? 32.207 -12.305 9.128 1.00 94.50 213 SER A O 1
ATOM 1674 N N . ALA A 1 214 ? 34.427 -12.623 9.148 1.00 96.81 214 ALA A N 1
ATOM 1675 C CA . ALA A 1 214 ? 34.520 -12.810 10.598 1.00 96.81 214 ALA A CA 1
ATOM 1676 C C . ALA A 1 214 ? 34.151 -11.539 11.382 1.00 96.81 214 ALA A C 1
ATOM 1678 O O . ALA A 1 214 ? 33.514 -11.617 12.429 1.00 96.81 214 ALA A O 1
ATOM 1679 N N . PHE A 1 215 ? 34.531 -10.369 10.865 1.00 96.88 215 PHE A N 1
ATOM 1680 C CA . PHE A 1 215 ? 34.200 -9.084 11.474 1.00 96.88 215 PHE A CA 1
ATOM 1681 C C . PHE A 1 215 ? 32.711 -8.755 11.323 1.00 96.88 215 PHE A C 1
ATOM 1683 O O . PHE A 1 215 ? 32.077 -8.324 12.282 1.00 96.88 215 PHE A O 1
ATOM 1690 N N . ILE A 1 216 ? 32.137 -9.025 10.148 1.00 94.44 216 ILE A N 1
ATOM 1691 C CA . ILE A 1 216 ? 30.706 -8.857 9.878 1.00 94.44 216 ILE A CA 1
ATOM 1692 C C . ILE A 1 216 ? 29.878 -9.744 10.811 1.00 94.44 216 ILE A C 1
ATOM 1694 O O . ILE A 1 216 ? 28.937 -9.249 11.419 1.00 94.44 216 ILE A O 1
ATOM 1698 N N . ALA A 1 217 ? 30.255 -11.015 10.983 1.00 94.69 217 ALA A N 1
ATOM 1699 C CA . ALA A 1 217 ? 29.550 -11.933 11.879 1.00 94.69 217 ALA A CA 1
ATOM 1700 C C . ALA A 1 217 ? 29.571 -11.464 13.348 1.00 94.69 217 ALA A C 1
ATOM 1702 O O . ALA A 1 217 ? 28.584 -11.606 14.067 1.00 94.69 217 ALA A O 1
ATOM 1703 N N . GLU A 1 218 ? 30.684 -10.877 13.799 1.00 97.44 218 GLU A N 1
ATOM 1704 C CA . GLU A 1 218 ? 30.779 -10.299 15.143 1.00 97.44 218 GLU A CA 1
ATOM 1705 C C . GLU A 1 218 ? 29.886 -9.056 15.289 1.00 97.44 218 GLU A C 1
ATOM 1707 O O . GLU A 1 218 ? 29.164 -8.937 16.278 1.00 97.44 218 GLU A O 1
ATOM 1712 N N . ILE A 1 219 ? 29.872 -8.161 14.294 1.00 95.88 219 ILE A N 1
ATOM 1713 C CA . ILE A 1 219 ? 28.975 -6.993 14.283 1.00 95.88 219 ILE A CA 1
ATOM 1714 C C . ILE A 1 219 ? 27.508 -7.421 14.267 1.00 95.88 219 ILE A C 1
ATOM 1716 O O . ILE A 1 219 ? 26.702 -6.844 14.991 1.00 95.88 219 ILE A O 1
ATOM 1720 N N . GLU A 1 220 ? 27.148 -8.420 13.464 1.00 93.38 220 GLU A N 1
ATOM 1721 C CA . GLU A 1 220 ? 25.780 -8.938 13.377 1.00 93.38 220 GLU A CA 1
ATOM 1722 C C . GLU A 1 220 ? 25.304 -9.447 14.740 1.00 93.38 220 GLU A C 1
ATOM 1724 O O . GLU A 1 220 ? 24.239 -9.056 15.213 1.00 93.38 220 GLU A O 1
ATOM 1729 N N . LYS A 1 221 ? 26.146 -10.208 15.446 1.00 95.81 221 LYS A N 1
ATOM 1730 C CA . LYS A 1 221 ? 25.850 -10.670 16.806 1.00 95.81 221 LYS A CA 1
ATOM 1731 C C . LYS A 1 221 ? 25.699 -9.518 17.805 1.00 95.81 221 LYS A C 1
ATOM 1733 O O . LYS A 1 221 ? 24.828 -9.565 18.675 1.00 95.81 221 LYS A O 1
ATOM 1738 N N . GLN A 1 222 ? 26.544 -8.491 17.709 1.00 97.06 222 GLN A N 1
ATOM 1739 C CA . GLN A 1 222 ? 26.425 -7.295 18.549 1.00 97.06 222 GLN A CA 1
ATOM 1740 C C . GLN A 1 222 ? 25.119 -6.547 18.268 1.00 97.06 222 GLN A C 1
ATOM 1742 O O . GLN A 1 222 ? 24.427 -6.154 19.207 1.00 97.06 222 GLN A O 1
ATOM 1747 N N . PHE A 1 223 ? 24.756 -6.400 16.992 1.00 94.31 223 PHE A N 1
ATOM 1748 C CA . PHE A 1 223 ? 23.492 -5.808 16.574 1.00 94.31 223 PHE A CA 1
ATOM 1749 C C . PHE A 1 223 ? 22.301 -6.581 17.141 1.00 94.31 223 PHE A C 1
ATOM 1751 O O . PHE A 1 223 ? 21.443 -5.969 17.768 1.00 94.31 223 PHE A O 1
ATOM 1758 N N . GLU A 1 224 ? 22.262 -7.908 16.990 1.00 92.81 224 GLU A N 1
ATOM 1759 C CA . GLU A 1 224 ? 21.184 -8.744 17.532 1.00 92.81 224 GLU A CA 1
ATOM 1760 C C . GLU A 1 224 ? 21.026 -8.573 19.049 1.00 92.81 224 GLU A C 1
ATOM 1762 O O . GLU A 1 224 ? 19.904 -8.441 19.541 1.00 92.81 224 GLU A O 1
ATOM 1767 N N . GLY A 1 225 ? 22.143 -8.523 19.785 1.00 95.94 225 GLY A N 1
ATOM 1768 C CA . GLY A 1 225 ? 22.146 -8.296 21.230 1.00 95.94 225 GLY A CA 1
ATOM 1769 C C . GLY A 1 225 ? 21.546 -6.942 21.614 1.00 95.94 225 GLY A C 1
ATOM 1770 O O . GLY A 1 225 ? 20.578 -6.887 22.371 1.00 95.94 225 GLY A O 1
ATOM 1771 N N . VAL A 1 226 ? 22.068 -5.854 21.041 1.00 96.31 226 VAL A N 1
ATOM 1772 C CA . VAL A 1 226 ? 21.602 -4.487 21.339 1.00 96.31 226 VAL A CA 1
ATOM 1773 C C . VAL A 1 226 ? 20.159 -4.274 20.874 1.00 96.31 226 VAL A C 1
ATOM 1775 O O . VAL A 1 226 ? 19.369 -3.623 21.558 1.00 96.31 226 VAL A O 1
ATOM 1778 N N . PHE A 1 227 ? 19.775 -4.848 19.734 1.00 94.38 227 PHE A N 1
ATOM 1779 C CA . PHE A 1 227 ? 18.405 -4.788 19.236 1.00 94.38 227 PHE A CA 1
ATOM 1780 C C . PHE A 1 227 ? 17.432 -5.480 20.199 1.00 94.38 227 PHE A C 1
ATOM 1782 O O . PHE A 1 227 ? 16.379 -4.925 20.523 1.00 94.38 227 PHE A O 1
ATOM 1789 N N . ALA A 1 228 ? 17.791 -6.664 20.706 1.00 94.62 228 ALA A N 1
ATOM 1790 C CA . ALA A 1 228 ? 16.988 -7.384 21.690 1.00 94.62 228 ALA A CA 1
ATOM 1791 C C . ALA A 1 228 ? 16.862 -6.614 23.016 1.00 94.62 228 ALA A C 1
ATOM 1793 O O . ALA A 1 228 ? 15.767 -6.556 23.579 1.00 94.62 228 ALA A O 1
ATOM 1794 N N . GLU A 1 229 ? 17.939 -5.980 23.489 1.00 97.50 229 GLU A N 1
ATOM 1795 C CA . GLU A 1 229 ? 17.904 -5.085 24.656 1.00 97.50 229 GLU A CA 1
ATOM 1796 C C . GLU A 1 229 ? 16.945 -3.907 24.429 1.00 97.50 229 GLU A C 1
ATOM 1798 O O . GLU A 1 229 ? 16.093 -3.629 25.274 1.00 97.50 229 GLU A O 1
ATOM 1803 N N . GLY A 1 230 ? 16.994 -3.273 23.254 1.00 95.88 230 GLY A N 1
ATOM 1804 C CA . GLY A 1 230 ? 16.065 -2.202 22.883 1.00 95.88 230 GLY A CA 1
ATOM 1805 C C . GLY A 1 230 ? 14.598 -2.648 22.912 1.00 95.88 230 GLY A C 1
ATOM 1806 O O . GLY A 1 230 ? 13.746 -1.968 23.484 1.00 95.88 230 GLY A O 1
ATOM 1807 N N . VAL A 1 231 ? 14.287 -3.826 22.366 1.00 95.69 231 VAL A N 1
ATOM 1808 C CA . VAL A 1 231 ? 12.936 -4.414 22.443 1.00 95.69 231 VAL A CA 1
ATOM 1809 C C . VAL A 1 231 ? 12.527 -4.698 23.894 1.00 95.69 231 VAL A C 1
ATOM 1811 O O . VAL A 1 231 ? 11.370 -4.469 24.264 1.00 95.69 231 VAL A O 1
ATOM 1814 N N . ALA A 1 232 ? 13.449 -5.165 24.739 1.00 97.31 232 ALA A N 1
ATOM 1815 C CA . ALA A 1 232 ? 13.185 -5.420 26.155 1.00 97.31 232 ALA A CA 1
ATOM 1816 C C . ALA A 1 232 ? 12.853 -4.131 26.931 1.00 97.31 232 ALA A C 1
ATOM 1818 O O . ALA A 1 232 ? 11.955 -4.139 27.780 1.00 97.31 232 ALA A O 1
ATOM 1819 N N . GLU A 1 233 ? 13.490 -3.008 26.595 1.00 97.62 233 GLU A N 1
ATOM 1820 C CA . GLU A 1 233 ? 13.146 -1.693 27.149 1.00 97.62 233 GLU A CA 1
ATOM 1821 C C . GLU A 1 233 ? 11.739 -1.249 26.732 1.00 97.62 233 GLU A C 1
ATOM 1823 O O . GLU A 1 233 ? 10.942 -0.848 27.581 1.00 97.62 233 GLU A O 1
ATOM 1828 N N . ILE A 1 234 ? 11.360 -1.411 25.458 1.00 96.06 234 ILE A N 1
ATOM 1829 C CA . ILE A 1 234 ? 9.990 -1.117 24.986 1.00 96.06 234 ILE A CA 1
ATOM 1830 C C . ILE A 1 234 ? 8.970 -2.025 25.699 1.00 96.06 234 ILE A C 1
ATOM 1832 O O . ILE A 1 234 ? 7.891 -1.581 26.099 1.00 96.06 234 ILE A O 1
ATOM 1836 N N . THR A 1 235 ? 9.317 -3.294 25.918 1.00 97.38 235 THR A N 1
ATOM 1837 C CA . THR A 1 235 ? 8.491 -4.249 26.674 1.00 97.38 235 THR A CA 1
ATOM 1838 C C . THR A 1 235 ? 8.284 -3.790 28.116 1.00 97.38 235 THR A C 1
ATOM 1840 O O . THR A 1 235 ? 7.161 -3.790 28.626 1.00 97.38 235 THR A O 1
ATOM 1843 N N . THR A 1 236 ? 9.356 -3.345 28.768 1.00 97.31 236 THR A N 1
ATOM 1844 C CA . THR A 1 236 ? 9.315 -2.814 30.134 1.00 97.31 236 THR A CA 1
ATOM 1845 C C . THR A 1 236 ? 8.506 -1.524 30.204 1.00 97.31 236 THR A C 1
ATOM 1847 O O . THR A 1 236 ? 7.672 -1.384 31.099 1.00 97.31 236 THR A O 1
ATOM 1850 N N . ALA A 1 237 ? 8.684 -0.621 29.239 1.00 95.06 237 ALA A N 1
ATOM 1851 C CA . ALA A 1 237 ? 7.911 0.608 29.122 1.00 95.06 237 ALA A CA 1
ATOM 1852 C C . ALA A 1 237 ? 6.412 0.312 28.989 1.00 95.06 237 ALA A C 1
ATOM 1854 O O . ALA A 1 237 ? 5.619 0.901 29.722 1.00 95.06 237 ALA A O 1
ATOM 1855 N N . LYS A 1 238 ? 6.020 -0.655 28.145 1.00 96.12 238 LYS A N 1
ATOM 1856 C CA . LYS A 1 238 ? 4.626 -1.113 28.060 1.00 96.12 238 LYS A CA 1
ATOM 1857 C C . LYS A 1 238 ? 4.125 -1.639 29.400 1.00 96.12 238 LYS A C 1
ATOM 1859 O O . LYS A 1 238 ? 3.054 -1.242 29.829 1.00 96.12 238 LYS A O 1
ATOM 1864 N N . ARG A 1 239 ? 4.886 -2.489 30.093 1.00 97.44 239 ARG A N 1
ATOM 1865 C CA . ARG A 1 239 ? 4.463 -3.017 31.400 1.00 97.44 239 ARG A CA 1
ATOM 1866 C C . ARG A 1 239 ? 4.229 -1.896 32.419 1.00 97.44 239 ARG A C 1
ATOM 1868 O O . ARG A 1 239 ? 3.231 -1.917 33.128 1.00 97.44 239 ARG A O 1
ATOM 1875 N N . ILE A 1 240 ? 5.142 -0.926 32.494 1.00 94.94 240 ILE A N 1
ATOM 1876 C CA . ILE A 1 240 ? 5.003 0.240 33.381 1.00 94.94 240 ILE A CA 1
ATOM 1877 C C . ILE A 1 240 ? 3.781 1.075 32.980 1.00 94.94 240 ILE A C 1
ATOM 1879 O O . ILE A 1 240 ? 3.044 1.532 33.850 1.00 94.94 240 ILE A O 1
ATOM 1883 N N . HIS A 1 241 ? 3.550 1.248 31.678 1.00 93.38 241 HIS A N 1
ATOM 1884 C CA . HIS A 1 241 ? 2.370 1.926 31.153 1.00 93.38 241 HIS A CA 1
ATOM 1885 C C . HIS A 1 241 ? 1.075 1.194 31.526 1.00 93.38 241 HIS A C 1
ATOM 1887 O O . HIS A 1 241 ? 0.156 1.829 32.025 1.00 93.38 241 HIS A O 1
ATOM 1893 N N . ASP A 1 242 ? 1.019 -0.130 31.379 1.00 93.25 242 ASP A N 1
ATOM 1894 C CA . ASP A 1 242 ? -0.137 -0.951 31.755 1.00 93.25 242 ASP A CA 1
ATOM 1895 C C . ASP A 1 242 ? -0.400 -0.875 33.278 1.00 93.25 242 ASP A C 1
ATOM 1897 O O . ASP A 1 242 ? -1.547 -0.781 33.719 1.00 93.25 242 ASP A O 1
ATOM 1901 N N . ASP A 1 243 ? 0.656 -0.869 34.105 1.00 94.88 243 ASP A N 1
ATOM 1902 C CA . ASP A 1 243 ? 0.547 -0.673 35.558 1.00 94.88 243 ASP A CA 1
ATOM 1903 C C . ASP A 1 243 ? 0.012 0.728 35.911 1.00 94.88 243 ASP A C 1
ATOM 1905 O O . ASP A 1 243 ? -0.809 0.864 36.822 1.00 94.88 243 ASP A O 1
ATOM 1909 N N . LEU A 1 244 ? 0.432 1.763 35.175 1.00 88.19 244 LEU A N 1
ATOM 1910 C CA . LEU A 1 244 ? -0.078 3.127 35.311 1.00 88.19 244 LEU A CA 1
ATOM 1911 C C . LEU A 1 244 ? -1.548 3.227 34.873 1.00 88.19 244 LEU A C 1
ATOM 1913 O O . LEU A 1 244 ? -2.370 3.799 35.594 1.00 88.19 244 LEU A O 1
ATOM 1917 N N . GLU A 1 245 ? -1.894 2.653 3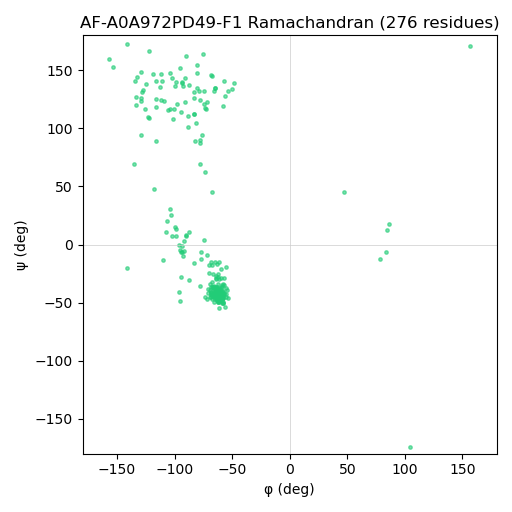3.719 1.00 90.62 245 GLU A N 1
ATOM 1918 C CA . GLU A 1 245 ? -3.246 2.663 33.156 1.00 90.62 245 GLU A CA 1
ATOM 1919 C C . GLU A 1 245 ? -4.266 2.050 34.109 1.00 90.62 245 GLU A C 1
ATOM 1921 O O . GLU A 1 245 ? -5.384 2.549 34.185 1.00 90.62 245 GLU A O 1
ATOM 1926 N N . ARG A 1 246 ? -3.899 1.039 34.907 1.00 93.06 246 ARG A N 1
ATOM 1927 C CA . ARG A 1 246 ? -4.803 0.443 35.908 1.00 93.06 246 ARG A CA 1
ATOM 1928 C C . ARG A 1 246 ? -5.395 1.469 36.872 1.00 93.06 246 ARG A C 1
ATOM 1930 O O . ARG A 1 246 ? -6.578 1.368 37.195 1.00 93.06 246 ARG A O 1
ATOM 1937 N N . PHE A 1 247 ? -4.617 2.461 37.309 1.00 89.81 247 PHE A N 1
ATOM 1938 C CA . PHE A 1 247 ? -5.127 3.526 38.179 1.00 89.81 247 PHE A CA 1
ATOM 1939 C C . PHE A 1 247 ? -6.118 4.432 37.442 1.00 89.81 247 PHE A C 1
ATOM 1941 O O . PHE A 1 247 ? -7.155 4.788 38.001 1.00 89.81 247 PHE A O 1
ATOM 1948 N N . TYR A 1 248 ? -5.827 4.768 36.183 1.00 86.31 248 TYR A N 1
ATOM 1949 C CA . TYR A 1 248 ? -6.703 5.600 35.358 1.00 86.31 248 TYR A CA 1
ATOM 1950 C C . TYR A 1 248 ? -7.995 4.880 34.981 1.00 86.31 248 TYR A C 1
ATOM 1952 O O . TYR A 1 248 ? -9.063 5.460 35.128 1.00 86.31 248 TYR A O 1
ATOM 1960 N N . VAL A 1 249 ? -7.918 3.615 34.566 1.00 88.06 249 VAL A N 1
ATOM 1961 C CA . VAL A 1 249 ? -9.072 2.754 34.270 1.00 88.06 249 VAL A CA 1
ATOM 1962 C C . VAL A 1 249 ? -9.967 2.635 35.501 1.00 88.06 249 VAL A C 1
ATOM 1964 O O . VAL A 1 249 ? -11.172 2.824 35.388 1.00 88.06 249 VAL A O 1
ATOM 1967 N N . ALA A 1 250 ? -9.402 2.391 36.688 1.00 89.69 250 ALA A N 1
ATOM 1968 C CA . ALA A 1 250 ? -10.183 2.303 37.923 1.00 89.69 250 ALA A CA 1
ATOM 1969 C C . ALA A 1 250 ? -10.880 3.625 38.300 1.00 89.69 250 ALA A C 1
ATOM 1971 O O . ALA A 1 250 ? -11.931 3.602 38.939 1.00 89.69 250 ALA A O 1
ATOM 1972 N N . ALA A 1 251 ? -10.306 4.766 37.914 1.00 91.31 251 ALA A N 1
ATOM 1973 C CA . ALA A 1 251 ? -10.868 6.094 38.153 1.00 91.31 251 ALA A CA 1
ATOM 1974 C C . ALA A 1 251 ? -11.763 6.608 37.004 1.00 91.31 251 ALA A C 1
ATOM 1976 O O . ALA A 1 251 ? -12.355 7.680 37.135 1.00 91.31 251 ALA A O 1
ATOM 1977 N N . MET A 1 252 ? -11.850 5.887 35.881 1.00 90.75 252 MET A N 1
ATOM 1978 C CA . MET A 1 252 ? -12.556 6.331 34.681 1.00 90.75 252 MET A CA 1
ATOM 1979 C C . MET A 1 252 ? -14.056 6.036 34.779 1.00 90.75 252 MET A C 1
ATOM 1981 O O . MET A 1 252 ? -14.471 4.889 34.944 1.00 90.75 252 MET A O 1
ATOM 1985 N N . ASP A 1 253 ? -14.886 7.061 34.586 1.00 92.38 253 ASP A N 1
ATOM 1986 C CA . ASP A 1 253 ? -16.319 6.877 34.347 1.00 92.38 253 ASP A CA 1
ATOM 1987 C C . ASP A 1 253 ? -16.557 6.449 32.892 1.00 92.38 253 ASP A C 1
ATOM 1989 O O . ASP A 1 253 ? -16.780 7.271 31.999 1.00 92.38 253 ASP A O 1
ATOM 1993 N N . PHE A 1 254 ? -16.499 5.139 32.645 1.00 90.69 254 PHE A N 1
ATOM 1994 C CA . PHE A 1 254 ? -16.734 4.579 31.313 1.00 90.69 254 PHE A CA 1
ATOM 1995 C C . PHE A 1 254 ? -18.139 4.872 30.775 1.00 90.69 254 PHE A C 1
ATOM 1997 O O . PHE A 1 254 ? -18.288 5.044 29.569 1.00 90.69 254 PHE A O 1
ATOM 2004 N N . SER A 1 255 ? -19.149 5.020 31.642 1.00 92.81 255 SER A N 1
ATOM 2005 C CA . SER A 1 255 ? -20.499 5.403 31.211 1.00 92.81 255 SER A CA 1
ATOM 2006 C C . SER A 1 255 ? -20.510 6.828 30.655 1.00 92.81 255 SER A C 1
ATOM 2008 O O . SER A 1 255 ? -21.098 7.083 29.604 1.00 92.81 255 SER A O 1
ATOM 2010 N N . GLY A 1 256 ? -19.842 7.765 31.329 1.00 93.88 256 GLY A N 1
ATOM 2011 C CA . GLY A 1 256 ? -19.675 9.135 30.839 1.00 93.88 256 GLY A CA 1
ATOM 2012 C C . GLY A 1 256 ? -18.863 9.212 29.539 1.00 93.88 256 GLY A C 1
ATOM 2013 O O . GLY A 1 256 ? -19.195 9.994 28.638 1.00 93.88 256 GLY A O 1
ATOM 2014 N N . VAL A 1 257 ? -17.827 8.375 29.400 1.00 91.56 257 VAL A N 1
ATOM 2015 C CA . VAL A 1 257 ? -17.047 8.244 28.156 1.00 91.56 257 VAL A CA 1
ATOM 2016 C C . VAL A 1 257 ? -17.919 7.717 27.015 1.00 91.56 257 VAL A C 1
ATOM 2018 O O . VAL A 1 257 ? -17.909 8.306 25.933 1.00 91.56 257 VAL A O 1
ATOM 2021 N N . ASP A 1 258 ? -18.717 6.675 27.249 1.00 93.12 258 ASP A N 1
ATOM 2022 C CA . ASP A 1 258 ? -19.618 6.098 26.245 1.00 93.12 258 ASP A CA 1
ATOM 2023 C C . ASP A 1 258 ? -20.702 7.088 25.805 1.00 93.12 258 ASP A C 1
ATOM 2025 O O . ASP A 1 258 ? -20.911 7.277 24.605 1.00 93.12 258 ASP A O 1
ATOM 2029 N N . GLN A 1 259 ? -21.316 7.815 26.743 1.00 94.94 259 GLN A N 1
ATOM 2030 C CA . GLN A 1 259 ? -22.265 8.887 26.415 1.00 94.94 259 GLN A CA 1
ATOM 2031 C C . GLN A 1 259 ? -21.604 9.992 25.582 1.00 94.94 259 GLN A C 1
ATOM 2033 O O . GLN A 1 259 ? -22.189 10.527 24.637 1.00 94.94 259 GLN A O 1
ATOM 2038 N N . THR A 1 260 ? -20.357 10.341 25.906 1.00 92.94 260 THR A N 1
ATOM 2039 C CA . THR A 1 260 ? -19.595 11.331 25.140 1.00 92.94 260 THR A CA 1
ATOM 2040 C C . THR A 1 260 ? -19.283 10.829 23.735 1.00 92.94 260 THR A C 1
ATOM 2042 O O . THR A 1 260 ? -19.431 11.595 22.780 1.00 92.94 260 THR A O 1
ATOM 2045 N N . ARG A 1 261 ? -18.896 9.555 23.595 1.00 94.88 261 ARG A N 1
ATOM 2046 C CA . ARG A 1 261 ? -18.684 8.888 22.305 1.00 94.88 261 ARG A CA 1
ATOM 2047 C C . ARG A 1 261 ? -19.951 8.934 21.464 1.00 94.88 261 ARG A C 1
ATOM 2049 O O . ARG A 1 261 ? -19.874 9.337 20.310 1.00 94.88 261 ARG A O 1
ATOM 2056 N N . GLU A 1 262 ? -21.094 8.550 22.021 1.00 95.25 262 GLU A N 1
ATOM 2057 C CA . GLU A 1 262 ? -22.379 8.532 21.312 1.00 95.25 262 GLU A CA 1
ATOM 2058 C C . GLU A 1 262 ? -22.778 9.924 20.839 1.00 95.25 262 GLU A C 1
ATOM 2060 O O . GLU A 1 262 ? -23.015 10.124 19.650 1.00 95.25 262 GLU A O 1
ATOM 2065 N N . ARG A 1 263 ? -22.710 10.922 21.722 1.00 95.62 263 ARG A N 1
ATOM 2066 C CA . ARG A 1 263 ? -22.971 12.320 21.359 1.00 95.62 263 ARG A CA 1
ATOM 2067 C C . ARG A 1 263 ? -22.026 12.830 20.267 1.00 95.62 263 ARG A C 1
ATOM 2069 O O . ARG A 1 263 ? -22.439 13.587 19.388 1.00 95.62 263 ARG A O 1
ATOM 2076 N N . LEU A 1 264 ? -20.741 12.472 20.323 1.00 92.81 264 LEU A N 1
ATOM 2077 C CA . LEU A 1 264 ? -19.765 12.842 19.292 1.00 92.81 264 LEU A CA 1
ATOM 2078 C C . LEU A 1 264 ? -20.051 12.139 17.968 1.00 92.81 264 LEU A C 1
ATOM 2080 O O . LEU A 1 264 ? -19.974 12.782 16.924 1.00 92.81 264 LEU A O 1
ATOM 2084 N N . LEU A 1 265 ? -20.396 10.854 18.009 1.00 93.44 265 LEU A N 1
ATOM 2085 C CA . LEU A 1 265 ? -20.767 10.078 16.834 1.00 93.44 265 LEU A CA 1
ATOM 2086 C C . LEU A 1 265 ? -22.004 10.679 16.167 1.00 93.44 265 LEU A C 1
ATOM 2088 O O . LEU A 1 265 ? -21.962 10.961 14.973 1.00 93.44 265 LEU A O 1
ATOM 2092 N N . GLU A 1 266 ? -23.057 10.962 16.933 1.00 94.12 266 GLU A N 1
ATOM 2093 C CA . GLU A 1 266 ? -24.252 11.655 16.444 1.00 94.12 266 GLU A CA 1
ATOM 2094 C C . GLU A 1 266 ? -23.898 12.999 15.810 1.00 94.12 266 GLU A C 1
ATOM 2096 O O . GLU A 1 266 ? -24.346 13.300 14.706 1.00 94.12 266 GLU A O 1
ATOM 2101 N N . LYS A 1 267 ? -23.034 13.790 16.454 1.00 92.56 267 LYS A N 1
ATOM 2102 C CA . LYS A 1 267 ? -22.580 15.075 15.910 1.00 92.56 267 LYS A CA 1
ATOM 2103 C C . LYS A 1 267 ? -21.813 14.912 14.597 1.00 92.56 267 LYS A C 1
ATOM 2105 O O . LYS A 1 267 ? -22.029 15.693 13.674 1.00 92.56 267 LYS A O 1
ATOM 2110 N N . ILE A 1 268 ? -20.915 13.933 14.498 1.00 92.06 268 ILE A N 1
ATOM 2111 C CA . ILE A 1 268 ? -20.156 13.655 13.270 1.00 92.06 268 ILE A CA 1
ATOM 2112 C C . ILE A 1 268 ? -21.106 13.217 12.155 1.00 92.06 268 ILE A C 1
ATOM 2114 O O . ILE A 1 268 ? -21.007 13.734 11.044 1.00 92.06 268 ILE A O 1
ATOM 2118 N N . LEU A 1 269 ? -22.044 12.316 12.451 1.00 92.12 269 LEU A N 1
ATOM 2119 C CA . LEU A 1 269 ? -23.051 11.854 11.497 1.00 92.12 269 LEU A CA 1
ATOM 2120 C C . LEU A 1 269 ? -23.954 13.003 11.038 1.00 92.12 269 LEU A C 1
ATOM 2122 O O . LEU A 1 269 ? -24.222 13.124 9.845 1.00 92.12 269 LEU A O 1
ATOM 2126 N N . HIS A 1 270 ? -24.353 13.890 11.951 1.00 90.38 270 HIS A N 1
ATOM 2127 C CA . HIS A 1 270 ? -25.120 15.088 11.624 1.00 90.38 270 HIS A CA 1
ATOM 2128 C C . HIS A 1 270 ? -24.336 16.035 10.710 1.00 90.38 270 HIS A C 1
ATOM 2130 O O . HIS A 1 270 ? -24.845 16.441 9.672 1.00 90.38 270 HIS A O 1
ATOM 2136 N N . LEU A 1 271 ? -23.073 16.333 11.031 1.00 85.94 271 LEU A N 1
ATOM 2137 C CA . LEU A 1 271 ? -22.210 17.190 10.208 1.00 85.94 271 LEU A CA 1
ATOM 2138 C C . LEU A 1 271 ? -21.918 16.579 8.829 1.00 85.94 271 LEU A C 1
ATOM 2140 O O . LEU A 1 271 ? -21.847 17.300 7.832 1.00 85.94 271 LEU A O 1
ATOM 2144 N N . ALA A 1 272 ? -21.753 15.256 8.753 1.00 81.44 272 ALA A N 1
ATOM 2145 C CA . ALA A 1 272 ? -21.614 14.537 7.490 1.00 81.44 272 ALA A CA 1
ATOM 2146 C C . ALA A 1 272 ? -22.904 14.628 6.662 1.00 81.44 272 ALA A C 1
ATOM 2148 O O . ALA A 1 272 ? -22.842 14.892 5.462 1.00 81.44 272 ALA A O 1
ATOM 2149 N N . ALA A 1 273 ? -24.069 14.492 7.300 1.00 77.31 273 ALA A N 1
ATOM 2150 C CA . ALA A 1 273 ? -25.369 14.655 6.655 1.00 77.31 273 ALA A CA 1
ATOM 2151 C C . ALA A 1 273 ? -25.630 16.104 6.199 1.00 77.31 273 ALA A C 1
ATOM 2153 O O . ALA A 1 273 ? -26.193 16.310 5.127 1.00 77.31 273 ALA A O 1
ATOM 2154 N N . GLU A 1 274 ? -25.183 17.111 6.954 1.00 74.00 274 GLU A N 1
ATOM 2155 C CA . GLU A 1 274 ? -25.281 18.528 6.577 1.00 74.00 274 GLU A CA 1
ATOM 2156 C C . GLU A 1 274 ? -24.369 18.888 5.401 1.00 74.00 274 GLU A C 1
ATOM 2158 O O . GLU A 1 274 ? -24.800 19.607 4.507 1.00 74.00 274 GLU A O 1
ATOM 2163 N N . LYS A 1 275 ? -23.150 18.335 5.336 1.00 59.38 275 LYS A N 1
ATOM 2164 C CA . LYS A 1 275 ? -22.271 18.456 4.155 1.00 59.38 275 LYS A CA 1
ATOM 2165 C C . LYS A 1 275 ? -22.787 17.718 2.917 1.00 59.38 275 LYS A C 1
ATOM 2167 O O . LYS A 1 275 ? -22.304 17.980 1.821 1.00 59.38 275 LYS A O 1
ATOM 2172 N N . SER A 1 276 ? -23.719 16.785 3.101 1.00 54.44 276 SER A N 1
ATOM 2173 C CA . SER A 1 276 ? -24.336 15.998 2.028 1.00 54.44 276 SER A CA 1
ATOM 2174 C C . SER A 1 276 ? -25.640 16.617 1.510 1.00 54.44 276 SER A C 1
ATOM 2176 O O . SER A 1 276 ? -26.257 16.053 0.606 1.00 54.44 276 SER A O 1
ATOM 2178 N N . LYS A 1 277 ? -26.088 17.747 2.078 1.00 47.03 277 LYS A N 1
ATOM 2179 C CA . LYS A 1 277 ? -27.212 18.512 1.530 1.00 47.03 277 LYS A CA 1
ATOM 2180 C C . LYS A 1 277 ? -26.708 19.428 0.399 1.00 47.03 277 LYS A C 1
ATOM 2182 O O . LYS A 1 277 ? -25.689 20.085 0.602 1.00 47.03 277 LYS A O 1
ATOM 2187 N N . PRO A 1 278 ? -27.380 19.424 -0.768 1.00 50.69 278 PRO A N 1
ATOM 2188 C CA . PRO A 1 278 ? -27.006 20.218 -1.939 1.00 50.69 278 PRO A CA 1
ATOM 2189 C C . PRO A 1 278 ? -27.121 21.727 -1.707 1.00 50.69 278 PRO A C 1
ATOM 2191 O O . PRO A 1 278 ? -27.946 22.138 -0.856 1.00 50.69 278 PRO A O 1
#

Radius of gyration: 32.47 Å; Cα contacts (8 Å, |Δi|>4): 250; chains: 1; bounding box: 93×56×80 Å

pLDDT: mean 89.2, std 11.52, range [39.53, 98.5]

Foldseek 3Di:
DDDCDPPNHDDDPDDPPPDHDDPPVVPDPVVVCVVCVVVVVVVVVVVVVVVVVVVVVVVVVVVVVVVVVVVVVVVDPPVVVVVVVVVVVCVVPPQQAAEAEAAQWAQALVGIDGNVCVVLVQALAEEEEDDDPPLCLQVVQVVVCVVCNVVRFHKYWHAYNVHRVGTQKIDGNVNSYIYGHCYPPHHDDQPHPNYDYDYSVVVDDPVVCVVCVVVVVVVVVVCVVVSVVVSNVNNVVVVVVVVVVVVVVVVDPVVVVVVVVVVVVVVVVVVVVVVVDD

Sequence (278 aa):
MRNGMTPHVIDPKYPGAVDEIINLGDHWNEQLLREHREEIIFLTDQIAQHFQQAYVRLREARGITDEWANCLKTGLDSARLGALTAELIEEIFQVVPRVRHLFATAITPAGPVNFMDSITEDCTRRYILRGQPGCGKSAVLQQVGQAALKRGFSVDLYHCGFDPDELDAVIIPALKTAVVDGSSPHVVEPRRPGDKVLDLLELIDSVILYENSAFIAEIEKQFEGVFAEGVAEITTAKRIHDDLERFYVAAMDFSGVDQTRERLLEKILHLAAEKSKP

Secondary structure (DSSP, 8-state):
-----TTS----SSBTTTB----GGGGS-HHHHHHTHHHHHHHHHHHHHHHHHHHHHHHHHHHHHHHHHHHHHTT--HHHHHHHHHHHHHHHT--PPPEEEEESEEEETTEEEE-HHHHTTT-SEEEEEE--TTSSHHHHHHHHHHHHHTTT--EEEEE-SS-TTSEEEEEEGGGTEEEEE--TTS-----STTEEEEEGGGGS-HHHHHHHHHHHHHHHHHHHHHHHHHHHHHHHHHHHHHHHHHHHHHH--HHHHHHHHHHHHHHHHHHHHHHT--